Protein AF-A0AAD6QWN6-F1 (afdb_monomer_lite)

pLDDT: mean 80.97, std 8.71, range [40.75, 93.69]

Radius of gyration: 21.08 Å; chains: 1; bounding box: 57×35×57 Å

Secondary structure (DSSP, 8-state):
-HHHHHHHHHHH---HHHHHHHHHS----SSSHHHHHHHHHHHHS-HHHHHHHHHHHHTS---SSHHHHHHHHHHHHHHHHHHHHHHHHHHHHHHHHHHHHHT-TT--HHHHHHHHS--TTTGGGGGHHHHGGGHHHHHHHHHHHHHHHHHHHHHHHHHHHHHHHS-----HHHHHHHHHHHHHHHHHHHHHHHHHHHHHHHHHHHHHHHHHHHHHHHHHHHHHHT-HHHHGGGPPP--

InterPro domains:
  IPR001046 NRAMP family [PF01566] (1-238)
  IPR001046 NRAMP family [PR00447] (37-60)
  IPR001046 NRAMP family [PR00447] (147-166)
  IPR001046 NRAMP family [PR00447] (175-192)
  IPR001046 NRAMP family [PR00447] (207-226)
  IPR001046 NRAMP family [PTHR11706] (1-238)

Structure (mmCIF, N/CA/C/O backbone):
data_AF-A0AAD6QWN6-F1
#
_entry.id   AF-A0AAD6QWN6-F1
#
loop_
_atom_site.group_PDB
_atom_site.id
_atom_site.type_symbol
_atom_site.label_atom_id
_atom_site.label_alt_id
_atom_site.label_comp_id
_atom_site.label_asym_id
_atom_site.label_entity_id
_atom_site.label_seq_id
_atom_site.pdbx_PDB_ins_code
_atom_site.Cartn_x
_atom_site.Cartn_y
_atom_site.Cartn_z
_atom_site.occupancy
_atom_site.B_iso_or_equiv
_atom_site.auth_seq_id
_atom_site.auth_comp_id
_atom_site.auth_asym_id
_atom_site.auth_atom_id
_atom_site.pdbx_PDB_model_num
ATOM 1 N N . MET A 1 1 ? -1.855 10.596 9.453 1.00 77.75 1 MET A N 1
ATOM 2 C CA . MET A 1 1 ? -2.158 9.187 9.792 1.00 77.75 1 MET A CA 1
ATOM 3 C C . MET A 1 1 ? -1.015 8.546 10.571 1.00 77.75 1 MET A C 1
ATOM 5 O O . MET A 1 1 ? -1.226 8.266 11.738 1.00 77.75 1 MET A O 1
ATOM 9 N N . ALA A 1 2 ? 0.189 8.403 9.999 1.00 83.94 2 ALA A N 1
ATOM 10 C CA . ALA A 1 2 ? 1.342 7.803 10.691 1.00 83.94 2 ALA A CA 1
ATOM 11 C C . ALA A 1 2 ? 1.639 8.440 12.065 1.00 83.94 2 ALA A C 1
ATOM 13 O O . ALA A 1 2 ? 1.648 7.744 13.070 1.00 83.94 2 ALA A O 1
ATOM 14 N N . ALA A 1 3 ? 1.774 9.771 12.131 1.00 85.50 3 ALA A N 1
ATOM 15 C CA . ALA A 1 3 ? 2.009 10.482 13.393 1.00 85.50 3 ALA A CA 1
ATOM 16 C C . ALA A 1 3 ? 0.907 10.247 14.448 1.00 85.50 3 ALA A C 1
ATOM 18 O O . ALA A 1 3 ? 1.207 10.149 15.631 1.00 85.50 3 ALA A O 1
ATOM 19 N N . CYS A 1 4 ? -0.355 10.109 14.025 1.00 84.06 4 CYS A N 1
ATOM 20 C CA . CYS A 1 4 ? -1.472 9.822 14.928 1.00 84.06 4 CYS A CA 1
ATOM 21 C C . CYS A 1 4 ? -1.341 8.420 15.534 1.00 84.06 4 CYS A C 1
ATOM 23 O O . CYS A 1 4 ? -1.463 8.277 16.742 1.00 84.06 4 CYS A O 1
ATOM 25 N N . PHE A 1 5 ? -1.028 7.410 14.715 1.00 83.31 5 PHE A N 1
ATOM 26 C CA . PHE A 1 5 ? -0.828 6.041 15.195 1.00 83.31 5 PHE A CA 1
ATOM 27 C C . PHE A 1 5 ? 0.435 5.886 16.049 1.00 83.31 5 PHE A C 1
ATOM 29 O O . PHE A 1 5 ? 0.404 5.151 17.028 1.00 83.31 5 PHE A O 1
ATOM 36 N N . PHE A 1 6 ? 1.522 6.604 15.749 1.00 86.06 6 PHE A N 1
ATOM 37 C CA . PHE A 1 6 ? 2.698 6.630 16.628 1.00 86.06 6 PHE A CA 1
ATOM 38 C C . PHE A 1 6 ? 2.416 7.331 17.964 1.00 86.06 6 PHE A C 1
ATOM 40 O O . PHE A 1 6 ? 2.890 6.880 19.008 1.00 86.06 6 PHE A O 1
ATOM 47 N N . GLY A 1 7 ? 1.618 8.404 17.950 1.00 83.31 7 GLY A N 1
ATOM 48 C CA . GLY A 1 7 ? 1.140 9.049 19.173 1.00 83.31 7 GLY A CA 1
ATOM 49 C C . GLY A 1 7 ? 0.289 8.098 20.015 1.00 83.31 7 GLY A C 1
ATOM 50 O O . GLY A 1 7 ? 0.549 7.938 21.204 1.00 83.31 7 GLY A O 1
ATOM 51 N N . GLU A 1 8 ? -0.664 7.406 19.388 1.00 82.25 8 GLU A N 1
ATOM 52 C CA . GLU A 1 8 ? -1.502 6.390 20.043 1.00 82.25 8 GLU A CA 1
ATOM 53 C C . GLU A 1 8 ? -0.686 5.238 20.615 1.00 82.25 8 GLU A C 1
ATOM 55 O O . GLU A 1 8 ? -0.845 4.882 21.777 1.00 82.25 8 GLU A O 1
ATOM 60 N N . MET A 1 9 ? 0.261 4.703 19.845 1.00 83.12 9 MET A N 1
ATOM 61 C CA . MET A 1 9 ? 1.161 3.651 20.313 1.00 83.12 9 MET A CA 1
ATOM 62 C C . MET A 1 9 ? 1.949 4.092 21.558 1.00 83.12 9 MET A C 1
ATOM 64 O O . MET A 1 9 ? 2.145 3.301 22.479 1.00 83.12 9 MET A O 1
ATOM 68 N N . SER A 1 10 ? 2.354 5.365 21.618 1.00 83.38 10 SER A N 1
ATOM 69 C CA . SER A 1 10 ? 3.061 5.935 22.773 1.00 83.38 10 SER A CA 1
ATOM 70 C C . SER A 1 10 ? 2.158 6.108 24.001 1.00 83.38 10 SER A C 1
ATOM 72 O O . SER A 1 10 ? 2.644 6.035 25.131 1.00 83.38 10 SER A O 1
ATOM 74 N N . TYR A 1 11 ? 0.857 6.331 23.791 1.00 82.25 11 TYR A N 1
ATOM 75 C CA . TYR A 1 11 ? -0.135 6.491 24.854 1.00 82.25 11 TYR A CA 1
ATOM 76 C C . TYR A 1 11 ? -0.607 5.143 25.410 1.00 82.25 11 TYR A C 1
ATOM 78 O O . TYR A 1 11 ? -0.573 4.926 26.620 1.00 82.25 11 TYR A O 1
ATOM 86 N N . VAL A 1 12 ? -0.997 4.225 24.522 1.00 77.56 12 VAL A N 1
ATOM 87 C CA . VAL A 1 12 ? -1.538 2.899 24.864 1.00 77.56 12 VAL A CA 1
ATOM 88 C C . VAL A 1 12 ? -0.455 1.976 25.435 1.00 77.56 12 VAL A C 1
ATOM 90 O O . VAL A 1 12 ? -0.776 1.055 26.180 1.00 77.56 12 VAL A O 1
ATOM 93 N N . LYS A 1 13 ? 0.828 2.251 25.144 1.00 80.38 13 LYS A N 1
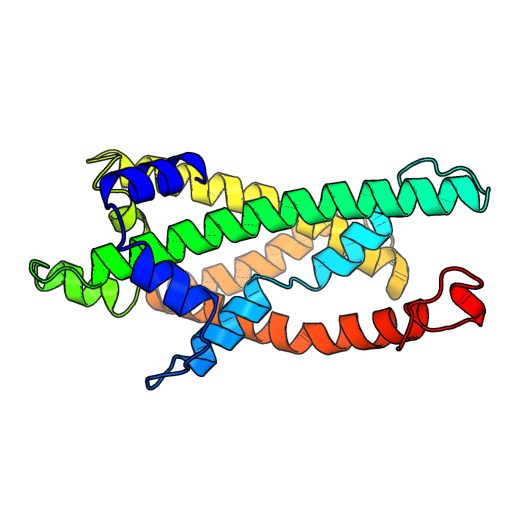ATOM 94 C CA . LYS A 1 13 ? 1.999 1.505 25.641 1.00 80.38 13 LYS A CA 1
ATOM 95 C C . LYS A 1 13 ? 1.812 -0.011 25.517 1.00 80.38 13 LYS A C 1
ATOM 97 O O . LYS A 1 13 ? 1.758 -0.715 26.528 1.00 80.38 13 LYS A O 1
ATOM 102 N N . PRO A 1 14 ? 1.714 -0.526 24.281 1.00 76.75 14 PRO A N 1
ATOM 103 C CA . PRO A 1 14 ? 1.540 -1.948 24.076 1.00 76.75 14 PRO A CA 1
ATOM 104 C C . PRO A 1 14 ? 2.703 -2.740 24.687 1.00 76.75 14 PRO A C 1
ATOM 106 O O . PRO A 1 14 ? 3.847 -2.274 24.630 1.00 76.75 14 PRO A O 1
ATOM 109 N N . PRO A 1 15 ? 2.445 -3.929 25.264 1.00 79.81 15 PRO A N 1
ATOM 110 C CA . PRO A 1 15 ? 3.482 -4.746 25.878 1.00 79.81 15 PRO A CA 1
ATOM 111 C C . PRO A 1 15 ? 4.539 -5.109 24.829 1.00 79.81 15 PRO A C 1
ATOM 113 O O . PRO A 1 15 ? 4.318 -5.937 23.944 1.00 79.81 15 PRO A O 1
ATOM 116 N N . ALA A 1 16 ? 5.705 -4.464 24.922 1.00 79.50 16 ALA A N 1
ATOM 117 C CA . ALA A 1 16 ? 6.764 -4.577 23.920 1.00 79.50 16 ALA A CA 1
ATOM 118 C C . ALA A 1 16 ? 7.256 -6.022 23.758 1.00 79.50 16 ALA A C 1
ATOM 120 O O . ALA A 1 16 ? 7.617 -6.432 22.657 1.00 79.50 16 ALA A O 1
ATOM 121 N N . THR A 1 17 ? 7.219 -6.809 24.835 1.00 80.69 17 THR A N 1
ATOM 122 C CA . THR A 1 17 ? 7.572 -8.232 24.829 1.00 80.69 17 THR A CA 1
ATOM 123 C C . THR A 1 17 ? 6.647 -9.053 23.940 1.00 80.69 17 THR A C 1
ATOM 125 O O . THR A 1 17 ? 7.136 -9.882 23.179 1.00 80.69 17 THR A O 1
ATOM 128 N N . ASP A 1 18 ? 5.338 -8.804 23.980 1.00 80.06 18 ASP A N 1
ATOM 129 C CA . ASP A 1 18 ? 4.361 -9.566 23.196 1.00 80.06 18 ASP A CA 1
ATOM 130 C C . ASP A 1 18 ? 4.356 -9.131 21.732 1.00 80.06 18 ASP A C 1
ATOM 132 O O . ASP A 1 18 ? 4.271 -9.976 20.842 1.00 80.06 18 ASP A O 1
ATOM 136 N N . VAL A 1 19 ? 4.553 -7.834 21.468 1.00 82.31 19 VAL A N 1
ATOM 137 C CA . VAL A 1 19 ? 4.727 -7.309 20.104 1.00 82.31 19 VAL A CA 1
ATOM 138 C C . VAL A 1 19 ? 5.983 -7.896 19.456 1.00 82.31 19 VAL A C 1
ATOM 140 O O . VAL A 1 19 ? 5.919 -8.397 18.335 1.00 82.31 19 VAL A O 1
ATOM 143 N N . LEU A 1 20 ? 7.118 -7.901 20.166 1.00 83.19 20 LEU A N 1
ATOM 144 C CA . LEU A 1 20 ? 8.360 -8.509 19.676 1.00 83.19 20 LEU A CA 1
ATOM 145 C C . LEU A 1 20 ? 8.201 -10.018 19.471 1.00 83.19 20 LEU A C 1
ATOM 147 O O . LEU A 1 20 ? 8.644 -10.557 18.457 1.00 83.19 20 LEU A O 1
ATOM 151 N N . LYS A 1 21 ? 7.529 -10.706 20.397 1.00 82.06 21 LYS A N 1
ATOM 152 C CA . LYS A 1 21 ? 7.271 -12.142 20.285 1.00 82.06 21 LYS A CA 1
ATOM 153 C C . LYS A 1 21 ? 6.382 -12.466 19.083 1.00 82.06 21 LYS A C 1
ATOM 155 O O . LYS A 1 21 ? 6.689 -13.409 18.364 1.00 82.06 21 LYS A O 1
ATOM 160 N N . GLY A 1 22 ? 5.339 -11.675 18.827 1.00 79.94 22 GLY A N 1
ATOM 161 C CA . GLY A 1 22 ? 4.478 -11.815 17.648 1.00 79.94 22 GLY A CA 1
ATOM 162 C C . GLY A 1 22 ? 5.183 -11.482 16.330 1.00 79.94 22 GLY A C 1
ATOM 163 O O . GLY A 1 22 ? 4.870 -12.074 15.303 1.00 79.94 22 GLY A O 1
ATOM 164 N N . MET A 1 23 ? 6.174 -10.587 16.360 1.00 81.62 23 MET A N 1
ATOM 165 C CA . MET A 1 23 ? 6.968 -10.219 15.184 1.00 81.62 23 MET A CA 1
ATOM 166 C C . MET A 1 23 ? 7.943 -11.326 14.754 1.00 81.62 23 MET A C 1
ATOM 168 O O . MET A 1 23 ? 8.151 -11.521 13.560 1.00 81.62 23 MET A O 1
ATOM 172 N N . PHE A 1 24 ? 8.533 -12.055 15.709 1.00 82.81 24 PHE A N 1
ATOM 173 C CA . PHE A 1 24 ? 9.541 -13.088 15.426 1.00 82.81 24 PHE A CA 1
ATOM 174 C C . PHE A 1 24 ? 9.010 -14.527 15.457 1.00 82.81 24 PHE A C 1
ATOM 176 O O . PHE A 1 24 ? 9.650 -15.415 14.896 1.00 82.81 24 PHE A O 1
ATOM 183 N N . ILE A 1 25 ? 7.866 -14.785 16.099 1.00 82.56 25 ILE A N 1
ATOM 184 C CA . ILE A 1 25 ? 7.298 -16.132 16.229 1.00 82.56 25 ILE A CA 1
ATOM 185 C C . ILE A 1 25 ? 5.964 -16.197 15.473 1.00 82.56 25 ILE A C 1
ATOM 187 O O . ILE A 1 25 ? 4.925 -15.850 16.042 1.00 82.56 25 ILE A O 1
ATOM 191 N N . PRO A 1 26 ? 5.951 -16.672 14.213 1.00 75.06 26 PRO A N 1
ATOM 192 C CA . PRO A 1 26 ? 4.716 -16.817 13.458 1.00 75.06 26 PRO A CA 1
ATOM 193 C C . PRO A 1 26 ? 3.861 -17.932 14.072 1.00 75.06 26 PRO A C 1
ATOM 195 O O . PRO A 1 26 ? 4.239 -19.104 14.067 1.00 75.06 26 PRO A O 1
ATOM 198 N N . LYS A 1 27 ? 2.692 -17.574 14.609 1.00 75.88 27 LYS A N 1
ATOM 199 C CA . LYS A 1 27 ? 1.667 -18.521 15.064 1.00 75.88 27 LYS A CA 1
ATOM 200 C C . LYS A 1 27 ? 0.325 -18.143 14.458 1.00 75.88 27 LYS A C 1
ATOM 202 O O . LYS A 1 27 ? -0.180 -17.053 14.696 1.00 75.88 27 LYS A O 1
ATOM 207 N N . LEU A 1 28 ? -0.250 -19.063 13.693 1.00 73.06 28 LEU A N 1
ATOM 208 C CA . LEU A 1 28 ? -1.608 -18.952 13.173 1.00 73.06 28 LEU A CA 1
ATOM 209 C C . LEU A 1 28 ? -2.533 -19.675 14.153 1.00 73.06 28 LEU A C 1
ATOM 211 O O . LEU A 1 28 ? -2.670 -20.894 14.095 1.00 73.06 28 LEU A O 1
ATOM 215 N N . SER A 1 29 ? -3.117 -18.927 15.085 1.00 67.12 29 SER A N 1
ATOM 216 C CA . SER A 1 29 ? -4.057 -19.460 16.073 1.00 67.12 29 SER A CA 1
ATOM 217 C C . SER A 1 29 ? -5.432 -18.826 15.863 1.00 67.12 29 SER A C 1
ATOM 219 O O . SER A 1 29 ? -5.550 -17.608 15.943 1.00 67.12 29 SER A O 1
ATOM 221 N N . GLY A 1 30 ? -6.465 -19.641 15.624 1.00 67.50 30 GLY A N 1
ATOM 222 C CA . GLY A 1 30 ? -7.865 -19.199 15.521 1.00 67.50 30 GLY A CA 1
ATOM 223 C C . GLY A 1 30 ? -8.527 -19.471 14.164 1.00 67.50 30 GLY A C 1
ATOM 224 O O . GLY A 1 30 ? -7.856 -19.653 13.148 1.00 67.50 30 GLY A O 1
ATOM 225 N N . GLN A 1 31 ? -9.863 -19.504 14.148 1.00 60.75 31 GLN A N 1
ATOM 226 C CA . GLN A 1 31 ? -10.652 -19.569 12.913 1.00 60.75 31 GLN A CA 1
ATOM 227 C C . GLN A 1 31 ? -10.666 -18.174 12.266 1.00 60.75 31 GLN A C 1
ATOM 229 O O . GLN A 1 31 ? -11.134 -17.227 12.884 1.00 60.75 31 GLN A O 1
ATOM 234 N N . GLY A 1 32 ? -10.114 -18.036 11.055 1.00 69.81 32 GLY A N 1
ATOM 235 C CA . GLY A 1 32 ? -10.057 -16.765 10.308 1.00 69.81 32 GLY A CA 1
ATOM 236 C C . GLY A 1 32 ? -8.658 -16.151 10.160 1.00 69.81 32 GLY A C 1
ATOM 237 O O . GLY A 1 32 ? -8.397 -15.489 9.159 1.00 69.81 32 GLY A O 1
ATOM 238 N N . ALA A 1 33 ? -7.711 -16.485 11.046 1.00 74.94 33 ALA A N 1
ATOM 239 C CA . ALA A 1 33 ? -6.356 -15.913 11.044 1.00 74.94 33 ALA A CA 1
ATOM 240 C C . ALA A 1 33 ? -5.596 -16.119 9.719 1.00 74.94 33 ALA A C 1
ATOM 242 O O . ALA A 1 33 ? -4.841 -15.255 9.280 1.00 74.94 33 ALA A O 1
ATOM 243 N N . THR A 1 34 ? -5.806 -17.256 9.049 1.00 77.19 34 THR A N 1
ATOM 244 C CA . THR A 1 34 ? -5.210 -17.527 7.733 1.00 77.19 34 THR A CA 1
ATOM 245 C C . THR A 1 34 ? -5.789 -16.621 6.646 1.00 77.19 34 THR A C 1
ATOM 247 O O . THR A 1 34 ? -5.044 -16.147 5.793 1.00 77.19 34 THR A O 1
ATOM 250 N N . GLY A 1 35 ? -7.100 -16.361 6.682 1.00 74.31 35 GLY A N 1
ATOM 251 C CA . GLY A 1 35 ? -7.766 -15.464 5.738 1.00 74.31 35 GLY A CA 1
ATOM 252 C C . GLY A 1 35 ? -7.269 -14.030 5.890 1.00 74.31 35 GLY A C 1
ATOM 253 O O . GLY A 1 35 ? -6.884 -13.412 4.899 1.00 74.31 35 GLY A O 1
ATOM 254 N N . ASP A 1 36 ? -7.167 -13.552 7.130 1.00 75.62 36 ASP A N 1
ATOM 255 C CA . ASP A 1 36 ? -6.651 -12.216 7.435 1.00 75.62 36 ASP A CA 1
ATOM 256 C C . ASP A 1 36 ? -5.169 -12.077 7.076 1.00 75.62 36 ASP A C 1
ATOM 258 O O . ASP A 1 36 ? -4.764 -11.058 6.521 1.00 75.62 36 ASP A O 1
ATOM 262 N N . ALA A 1 37 ? -4.356 -13.114 7.306 1.00 78.69 37 ALA A N 1
ATOM 263 C CA . ALA A 1 37 ? -2.951 -13.119 6.904 1.00 78.69 37 ALA A CA 1
ATOM 264 C C . ALA A 1 37 ? -2.784 -13.043 5.377 1.00 78.69 37 ALA A C 1
ATOM 266 O O . ALA A 1 37 ? -1.948 -12.285 4.886 1.00 78.69 37 ALA A O 1
ATOM 267 N N . ILE A 1 38 ? -3.594 -13.790 4.615 1.00 77.31 38 ILE A N 1
ATOM 268 C CA . ILE A 1 38 ? -3.588 -13.737 3.144 1.00 77.31 38 ILE A CA 1
ATOM 269 C C . ILE A 1 38 ? -4.083 -12.372 2.649 1.00 77.31 38 ILE A C 1
ATOM 271 O O . ILE A 1 38 ? -3.495 -11.809 1.723 1.00 77.31 38 ILE A O 1
ATOM 275 N N . ALA A 1 39 ? -5.137 -11.825 3.261 1.00 74.44 39 ALA A N 1
ATOM 276 C CA . ALA A 1 39 ? -5.666 -10.508 2.920 1.00 74.44 39 ALA A CA 1
ATOM 277 C C . ALA A 1 39 ? -4.645 -9.398 3.213 1.00 74.44 39 ALA A C 1
ATOM 279 O O . ALA A 1 39 ? -4.450 -8.511 2.383 1.00 74.44 39 ALA A O 1
ATOM 280 N N . LEU A 1 40 ? -3.945 -9.479 4.349 1.00 78.81 40 LEU A N 1
ATOM 281 C CA . LEU A 1 40 ? -2.868 -8.563 4.710 1.00 78.81 40 LEU A CA 1
ATOM 282 C C . LEU A 1 40 ? -1.697 -8.676 3.727 1.00 78.81 40 LEU A C 1
ATOM 284 O O . LEU A 1 40 ? -1.180 -7.659 3.276 1.00 78.81 40 LEU A O 1
ATOM 288 N N . LEU A 1 41 ? -1.306 -9.893 3.342 1.00 80.25 41 LEU A N 1
ATOM 289 C CA . LEU A 1 41 ? -0.225 -10.110 2.379 1.00 80.25 41 LEU A CA 1
ATOM 290 C C . LEU A 1 41 ? -0.553 -9.509 1.002 1.00 80.25 41 LEU A C 1
ATOM 292 O O . LEU A 1 41 ? 0.291 -8.824 0.425 1.00 80.25 41 LEU A O 1
ATOM 296 N N . GLY A 1 42 ? -1.783 -9.692 0.513 1.00 73.56 42 GLY A N 1
ATOM 297 C CA . GLY A 1 42 ? -2.262 -9.065 -0.726 1.00 73.56 42 GLY A CA 1
ATOM 298 C C . GLY A 1 42 ? -2.355 -7.544 -0.645 1.00 73.56 42 GLY A C 1
ATOM 299 O O . GLY A 1 42 ? -1.997 -6.845 -1.591 1.00 73.56 42 GLY A O 1
ATOM 300 N N . ALA A 1 43 ? -2.787 -7.016 0.501 1.00 77.81 43 ALA A N 1
ATOM 301 C CA . ALA A 1 43 ? -2.849 -5.577 0.731 1.00 77.81 43 ALA A CA 1
ATOM 302 C C . ALA A 1 43 ? -1.452 -4.930 0.780 1.00 77.81 43 ALA A C 1
ATOM 304 O O . ALA A 1 43 ? -1.285 -3.796 0.332 1.00 77.81 43 ALA A O 1
ATOM 305 N N . LEU A 1 44 ? -0.445 -5.639 1.303 1.00 83.00 44 LEU A N 1
ATOM 306 C CA . LEU A 1 44 ? 0.932 -5.147 1.390 1.00 83.00 44 LEU A CA 1
ATOM 307 C C . LEU A 1 44 ? 1.676 -5.246 0.055 1.00 83.00 44 LEU A C 1
ATOM 309 O O . LEU A 1 44 ? 2.428 -4.337 -0.300 1.00 83.00 44 LEU A O 1
ATOM 313 N N . ILE A 1 45 ? 1.478 -6.336 -0.689 1.00 82.38 45 ILE A N 1
ATOM 314 C CA . ILE A 1 45 ? 2.177 -6.576 -1.951 1.00 82.38 45 ILE A CA 1
ATOM 315 C C . ILE A 1 45 ? 1.229 -6.284 -3.112 1.00 82.38 45 ILE A C 1
ATOM 317 O O . ILE A 1 45 ? 0.558 -7.156 -3.654 1.00 82.38 45 ILE A O 1
ATOM 321 N N . MET A 1 46 ? 1.197 -5.019 -3.519 1.00 86.00 46 MET A N 1
ATOM 322 C CA . MET A 1 46 ? 0.359 -4.567 -4.626 1.00 86.00 46 MET A CA 1
ATOM 323 C C . MET A 1 46 ? 1.053 -4.821 -5.982 1.00 86.00 46 MET A C 1
ATOM 325 O O . MET A 1 46 ? 2.082 -4.195 -6.258 1.00 86.00 46 MET A O 1
ATOM 329 N N . PRO A 1 47 ? 0.505 -5.664 -6.881 1.00 84.56 47 PRO A N 1
ATOM 330 C CA . PRO A 1 47 ? 1.150 -6.010 -8.155 1.00 84.56 47 PRO A CA 1
ATOM 331 C C . PRO A 1 47 ? 1.360 -4.796 -9.069 1.00 84.56 47 PRO A C 1
ATOM 333 O O . PRO A 1 47 ? 2.403 -4.659 -9.706 1.00 84.56 47 PRO A O 1
ATOM 336 N N . HIS A 1 48 ? 0.427 -3.843 -9.076 1.00 85.44 48 HIS A N 1
ATOM 337 C CA . HIS A 1 48 ? 0.569 -2.610 -9.851 1.00 85.44 48 HIS A CA 1
ATOM 338 C C . HIS A 1 48 ? 1.752 -1.738 -9.394 1.00 85.44 48 HIS A C 1
ATOM 340 O O . HIS A 1 48 ? 2.325 -1.024 -10.220 1.00 85.44 48 HIS A O 1
ATOM 346 N N . ASN A 1 49 ? 2.174 -1.827 -8.124 1.00 87.19 49 ASN A N 1
ATOM 347 C CA . ASN A 1 49 ? 3.373 -1.135 -7.646 1.00 87.19 49 ASN A CA 1
ATOM 348 C C . ASN A 1 49 ? 4.654 -1.749 -8.225 1.00 87.19 49 ASN A C 1
ATOM 350 O O . ASN A 1 49 ? 5.603 -1.005 -8.459 1.00 87.19 49 ASN A O 1
ATOM 354 N N . LEU A 1 50 ? 4.680 -3.055 -8.530 1.00 87.12 50 LEU A N 1
ATOM 355 C CA . LEU A 1 50 ? 5.822 -3.702 -9.197 1.00 87.12 50 LEU A CA 1
ATOM 356 C C . LEU A 1 50 ? 6.035 -3.123 -10.602 1.00 87.12 50 LEU A C 1
ATOM 358 O O . LEU A 1 50 ? 7.155 -2.753 -10.968 1.00 87.12 50 LEU A O 1
ATOM 362 N N . PHE A 1 51 ? 4.954 -2.977 -11.371 1.00 85.88 51 PHE A N 1
ATOM 363 C CA . PHE A 1 51 ? 5.007 -2.363 -12.700 1.00 85.88 51 PHE A CA 1
ATOM 364 C C . PHE A 1 51 ? 5.343 -0.871 -12.629 1.00 85.88 51 PHE A C 1
ATOM 366 O O . PHE A 1 51 ? 6.169 -0.383 -13.402 1.00 85.88 51 PHE A O 1
ATOM 373 N N . LEU A 1 52 ? 4.744 -0.149 -11.678 1.00 86.88 52 LEU A N 1
ATOM 374 C CA . LEU A 1 52 ? 4.990 1.277 -11.506 1.00 86.88 52 LEU A CA 1
ATOM 375 C C . LEU A 1 52 ? 6.439 1.571 -11.107 1.00 86.88 52 LEU A C 1
ATOM 377 O O . LEU A 1 52 ? 7.061 2.433 -11.722 1.00 86.88 52 LEU A O 1
ATOM 381 N N . HIS A 1 53 ? 6.996 0.856 -10.124 1.00 86.69 53 HIS A N 1
ATOM 382 C CA . HIS A 1 53 ? 8.393 1.036 -9.720 1.00 86.69 53 HIS A CA 1
ATOM 383 C C . HIS A 1 53 ? 9.351 0.711 -10.865 1.00 86.69 53 HIS A C 1
ATOM 385 O O . HIS A 1 53 ? 10.265 1.493 -11.124 1.00 86.69 53 HIS A O 1
ATOM 391 N N . SER A 1 54 ? 9.106 -0.377 -11.602 1.00 86.31 54 SER A N 1
ATOM 392 C CA . SER A 1 54 ? 9.923 -0.744 -12.768 1.00 86.31 54 SER A CA 1
ATOM 393 C C . SER A 1 54 ? 9.955 0.374 -13.818 1.00 86.31 54 SER A C 1
ATOM 395 O O . SER A 1 54 ? 11.004 0.683 -14.379 1.00 86.31 54 SER A O 1
ATOM 397 N N . ALA A 1 55 ? 8.820 1.036 -14.048 1.00 84.25 55 ALA A N 1
ATOM 398 C CA . ALA A 1 55 ? 8.731 2.148 -14.985 1.00 84.25 55 ALA A CA 1
ATOM 399 C C . ALA A 1 55 ? 9.300 3.471 -14.435 1.00 84.25 55 ALA A C 1
ATOM 401 O O . ALA A 1 55 ? 9.887 4.253 -15.183 1.00 84.25 55 ALA A O 1
ATOM 402 N N . LEU A 1 56 ? 9.165 3.731 -13.132 1.00 84.75 56 LEU A N 1
ATOM 403 C CA . LEU A 1 56 ? 9.722 4.925 -12.488 1.00 84.75 56 LEU A CA 1
ATOM 404 C C . LEU A 1 56 ? 11.251 4.912 -12.472 1.00 84.75 56 LEU A C 1
ATOM 406 O O . LEU A 1 56 ? 11.854 5.971 -12.648 1.00 84.75 56 LEU A O 1
ATOM 410 N N . VAL A 1 57 ? 11.885 3.744 -12.338 1.00 84.38 57 VAL A N 1
ATOM 411 C CA . VAL A 1 57 ? 13.349 3.624 -12.455 1.00 84.38 57 VAL A CA 1
ATOM 412 C C . VAL A 1 57 ? 13.834 4.118 -13.824 1.00 84.38 57 VAL A C 1
ATOM 414 O O . VAL A 1 57 ? 14.824 4.842 -13.893 1.00 84.38 57 VAL A O 1
ATOM 417 N N . LEU A 1 58 ? 13.088 3.835 -14.898 1.00 81.44 58 LEU A N 1
ATOM 418 C CA . LEU A 1 58 ? 13.410 4.283 -16.262 1.00 81.44 58 LEU A CA 1
ATOM 419 C C . LEU A 1 58 ? 13.230 5.795 -16.476 1.00 81.44 58 LEU A C 1
ATOM 421 O O . LEU A 1 58 ? 13.746 6.341 -17.448 1.00 81.44 58 LEU A O 1
ATOM 425 N N . SER A 1 59 ? 12.513 6.491 -15.587 1.00 82.62 59 SER A N 1
ATOM 426 C CA . SER A 1 59 ? 12.342 7.947 -15.685 1.00 82.62 59 SER A CA 1
ATOM 427 C C . SER A 1 59 ? 13.580 8.736 -15.239 1.00 82.62 59 SER A C 1
ATOM 429 O O . SER A 1 59 ? 13.716 9.913 -15.580 1.00 82.62 59 SER A O 1
ATOM 431 N N . ARG A 1 60 ? 14.497 8.108 -14.488 1.00 82.19 60 ARG A N 1
ATOM 432 C CA . ARG A 1 60 ? 15.729 8.748 -14.012 1.00 82.19 60 ARG A CA 1
ATOM 433 C C . ARG A 1 60 ? 16.855 8.537 -15.023 1.00 82.19 60 ARG A C 1
ATOM 435 O O . ARG A 1 60 ? 17.029 7.449 -15.562 1.00 82.19 60 ARG A O 1
ATOM 442 N N . LYS A 1 61 ? 17.659 9.579 -15.262 1.00 78.81 61 LYS A N 1
ATOM 443 C CA . LYS A 1 61 ? 18.861 9.465 -16.102 1.00 78.81 61 LYS A CA 1
ATOM 444 C C . LYS A 1 61 ? 19.880 8.573 -15.396 1.00 78.81 61 LYS A C 1
ATOM 446 O O . LYS A 1 61 ? 20.456 8.985 -14.394 1.00 78.81 61 LYS A O 1
ATOM 451 N N . MET A 1 62 ? 20.103 7.377 -15.931 1.00 79.06 62 MET A N 1
ATOM 452 C CA . MET A 1 62 ? 21.119 6.454 -15.433 1.00 79.06 62 MET A CA 1
ATOM 453 C C . MET A 1 62 ? 22.331 6.441 -16.371 1.00 79.06 62 MET A C 1
ATOM 455 O O . MET A 1 62 ? 22.153 6.348 -17.586 1.00 79.06 62 MET A O 1
ATOM 459 N N . PRO A 1 63 ? 23.563 6.542 -15.849 1.00 78.88 63 PRO A N 1
ATOM 460 C CA . PRO A 1 63 ? 24.759 6.352 -16.660 1.00 78.88 63 PRO A CA 1
ATOM 461 C C . PRO A 1 63 ? 24.869 4.891 -17.122 1.00 78.88 63 PRO A C 1
ATOM 463 O O . PRO A 1 63 ? 24.797 3.975 -16.309 1.00 78.88 63 PRO A O 1
ATOM 466 N N . ASN A 1 64 ? 25.125 4.671 -18.417 1.00 77.56 64 ASN A N 1
ATOM 467 C CA . ASN A 1 64 ? 25.222 3.338 -19.045 1.00 77.56 64 ASN A CA 1
ATOM 468 C C . ASN A 1 64 ? 26.494 2.541 -18.665 1.00 77.56 64 ASN A C 1
ATOM 470 O O . ASN A 1 64 ? 26.863 1.587 -19.344 1.00 77.56 64 ASN A O 1
ATOM 474 N N . SER A 1 65 ? 27.202 2.941 -17.606 1.00 83.75 65 SER A N 1
ATOM 475 C CA . SER A 1 65 ? 28.396 2.252 -17.108 1.00 83.75 65 SER A CA 1
ATOM 476 C C . SER A 1 65 ? 28.009 1.181 -16.090 1.00 83.75 65 SER A C 1
ATOM 478 O O . SER A 1 65 ? 27.120 1.406 -15.276 1.00 83.75 65 SER A O 1
ATOM 480 N N . VAL A 1 66 ? 28.727 0.053 -16.063 1.00 82.50 66 VAL A N 1
ATOM 481 C CA . VAL A 1 66 ? 28.507 -1.046 -15.098 1.00 82.50 66 VAL A CA 1
ATOM 482 C C . VAL A 1 66 ? 28.546 -0.545 -13.647 1.00 82.50 66 VAL A C 1
ATOM 484 O O . VAL A 1 66 ? 27.695 -0.909 -12.838 1.00 82.50 66 VAL A O 1
ATOM 487 N N . ARG A 1 67 ? 29.494 0.348 -13.322 1.00 83.12 67 ARG A N 1
ATOM 488 C CA . ARG A 1 67 ? 29.568 0.995 -11.997 1.00 83.12 67 ARG A CA 1
ATOM 489 C C . ARG A 1 67 ? 28.350 1.879 -11.732 1.00 83.12 67 ARG A C 1
ATOM 491 O O . ARG A 1 67 ? 27.764 1.803 -10.662 1.00 83.12 67 ARG A O 1
ATOM 498 N N . GLY A 1 68 ? 27.944 2.650 -12.737 1.00 84.50 68 GLY A N 1
ATOM 499 C CA . GLY A 1 68 ? 26.798 3.550 -12.664 1.00 84.50 68 GLY A CA 1
ATOM 500 C C . GLY A 1 68 ? 25.465 2.834 -12.435 1.00 84.50 68 GLY A C 1
ATOM 501 O O . GLY A 1 68 ? 24.657 3.285 -11.628 1.00 84.50 68 GLY A O 1
ATOM 502 N N . ILE A 1 69 ? 25.262 1.691 -13.093 1.00 85.00 69 ILE A N 1
ATOM 503 C CA . ILE A 1 69 ? 24.088 0.832 -12.895 1.00 85.00 69 ILE A CA 1
ATOM 504 C C . ILE A 1 69 ? 24.088 0.240 -11.481 1.00 85.00 69 ILE A C 1
ATOM 506 O O . ILE A 1 69 ? 23.048 0.230 -10.825 1.00 85.00 69 ILE A O 1
ATOM 510 N N . ASN A 1 70 ? 25.245 -0.214 -10.986 1.00 85.00 70 ASN A N 1
ATOM 511 C CA . ASN A 1 70 ? 25.358 -0.775 -9.640 1.00 85.00 70 ASN A CA 1
ATOM 512 C C . ASN A 1 70 ? 25.074 0.270 -8.548 1.00 85.00 70 ASN A C 1
ATOM 514 O O . ASN A 1 70 ? 24.319 0.003 -7.612 1.00 85.00 70 ASN A O 1
ATOM 518 N N . ASP A 1 71 ? 25.622 1.478 -8.697 1.00 86.44 71 ASP A N 1
ATOM 519 C CA . ASP A 1 71 ? 25.367 2.584 -7.774 1.00 86.44 71 ASP A CA 1
ATOM 520 C C . ASP A 1 71 ? 23.888 2.981 -7.798 1.00 86.44 71 ASP A C 1
ATOM 522 O O . ASP A 1 71 ? 23.260 3.100 -6.745 1.00 86.44 71 ASP A O 1
ATOM 526 N N . ALA A 1 72 ? 23.287 3.097 -8.987 1.00 87.44 72 ALA A N 1
ATOM 527 C CA . ALA A 1 72 ? 21.864 3.384 -9.111 1.00 87.44 72 ALA A CA 1
ATOM 528 C C . ALA A 1 72 ? 20.996 2.298 -8.457 1.00 87.44 72 ALA A C 1
ATOM 530 O O . ALA A 1 72 ? 20.086 2.624 -7.696 1.00 87.44 72 ALA A O 1
ATOM 531 N N . CYS A 1 73 ? 21.309 1.016 -8.676 1.00 86.31 73 CYS A N 1
ATOM 532 C CA . CYS A 1 73 ? 20.620 -0.099 -8.028 1.00 86.31 73 CYS A CA 1
ATOM 533 C C . CYS A 1 73 ? 20.705 -0.003 -6.498 1.00 86.31 73 CYS A C 1
ATOM 535 O O . CYS A 1 73 ? 19.699 -0.185 -5.814 1.00 86.31 73 CYS A O 1
ATOM 537 N N . ARG A 1 74 ? 21.878 0.343 -5.952 1.00 88.38 74 ARG A N 1
ATOM 538 C CA . ARG A 1 74 ? 22.066 0.540 -4.509 1.00 88.38 74 ARG A CA 1
ATOM 539 C C . ARG A 1 74 ? 21.219 1.696 -3.976 1.00 88.38 74 ARG A C 1
ATOM 541 O O . ARG A 1 74 ? 20.577 1.537 -2.940 1.00 88.38 74 ARG A O 1
ATOM 548 N N . TYR A 1 75 ? 21.176 2.832 -4.672 1.00 89.94 75 TYR A N 1
ATOM 549 C CA . TYR A 1 75 ? 20.339 3.966 -4.267 1.00 89.94 75 TYR A CA 1
ATOM 550 C C . TYR A 1 75 ? 18.846 3.634 -4.324 1.00 89.94 75 TYR A C 1
ATOM 552 O O . TYR A 1 75 ? 18.131 3.932 -3.371 1.00 89.94 75 TYR A O 1
ATOM 560 N N . PHE A 1 76 ? 18.380 2.960 -5.380 1.00 89.38 76 PHE A N 1
ATOM 561 C CA . PHE A 1 76 ? 16.982 2.529 -5.479 1.00 89.38 76 PHE A CA 1
ATOM 562 C C . PHE A 1 76 ? 16.602 1.500 -4.414 1.00 89.38 76 PHE A C 1
ATOM 564 O O . PHE A 1 76 ? 15.477 1.539 -3.909 1.00 89.38 76 PHE A O 1
ATOM 571 N N . LEU A 1 77 ? 17.528 0.609 -4.046 1.00 89.31 77 LEU A N 1
ATOM 572 C CA . LEU A 1 77 ? 17.331 -0.350 -2.962 1.00 89.31 77 LEU A CA 1
ATOM 573 C C . LEU A 1 77 ? 17.210 0.369 -1.617 1.00 89.31 77 LEU A C 1
ATOM 575 O O . LEU A 1 77 ? 16.291 0.070 -0.862 1.00 89.31 77 LEU A O 1
ATOM 579 N N . ILE A 1 78 ? 18.077 1.345 -1.331 1.00 92.25 78 ILE A N 1
ATOM 580 C CA . ILE A 1 78 ? 18.005 2.139 -0.095 1.00 92.25 78 ILE A CA 1
ATOM 581 C C . ILE A 1 78 ? 16.708 2.956 -0.046 1.00 92.25 78 ILE A C 1
ATOM 583 O O . ILE A 1 78 ? 16.020 2.939 0.971 1.00 92.25 78 ILE A O 1
ATOM 587 N N . GLU A 1 79 ? 16.344 3.635 -1.136 1.00 91.19 79 GLU A N 1
ATOM 588 C CA . GLU A 1 79 ? 15.120 4.443 -1.226 1.00 91.19 79 GLU A CA 1
ATOM 589 C C . GLU A 1 79 ? 13.864 3.586 -1.008 1.00 91.19 79 GLU A C 1
ATOM 591 O O . GLU A 1 79 ? 13.029 3.900 -0.157 1.00 91.19 79 GLU A O 1
ATOM 596 N N . SER A 1 80 ? 13.758 2.464 -1.724 1.00 90.00 80 SER A N 1
ATOM 597 C CA . SER A 1 80 ? 12.611 1.555 -1.612 1.00 90.00 80 SER A CA 1
ATOM 598 C C . SER A 1 80 ? 12.593 0.836 -0.263 1.00 90.00 80 SER A C 1
ATOM 600 O O . SER A 1 80 ? 11.536 0.699 0.349 1.00 90.00 80 SER A O 1
ATOM 602 N N . GLY A 1 81 ? 13.759 0.417 0.234 1.00 91.88 81 GLY A N 1
ATOM 603 C CA . GLY A 1 81 ? 13.912 -0.232 1.533 1.00 91.88 81 GLY A CA 1
ATOM 604 C C . GLY A 1 81 ? 13.508 0.686 2.683 1.00 91.88 81 GLY A C 1
ATOM 605 O O . GLY A 1 81 ? 12.773 0.262 3.569 1.00 91.88 81 GLY A O 1
ATOM 606 N N . PHE A 1 82 ? 13.902 1.960 2.640 1.00 93.69 82 PHE A N 1
ATOM 607 C CA . PHE A 1 82 ? 13.501 2.948 3.639 1.00 93.69 82 PHE A CA 1
ATOM 608 C C . PHE A 1 82 ? 11.990 3.225 3.603 1.00 93.69 82 PHE A C 1
ATOM 610 O O . PHE A 1 82 ? 11.344 3.261 4.651 1.00 93.69 82 PHE A O 1
ATOM 617 N N . ALA A 1 83 ? 11.400 3.354 2.409 1.00 90.69 83 ALA A N 1
ATOM 618 C CA . ALA A 1 83 ? 9.956 3.535 2.261 1.00 90.69 83 ALA A CA 1
ATOM 619 C C . ALA A 1 83 ? 9.160 2.329 2.797 1.00 90.69 83 ALA A C 1
ATOM 621 O O . ALA A 1 83 ? 8.202 2.504 3.556 1.00 90.69 83 ALA A O 1
ATOM 622 N N . LEU A 1 84 ? 9.584 1.106 2.459 1.00 90.69 84 LEU A N 1
ATOM 623 C CA . LEU A 1 84 ? 8.980 -0.133 2.959 1.00 90.69 84 LEU A CA 1
ATOM 624 C C . LEU A 1 84 ? 9.165 -0.293 4.471 1.00 90.69 84 LEU A C 1
ATOM 626 O O . LEU A 1 84 ? 8.247 -0.749 5.147 1.00 90.69 84 LEU A O 1
ATOM 630 N N . PHE A 1 85 ? 10.305 0.130 5.021 1.00 92.00 85 PHE A N 1
ATOM 631 C CA . PHE A 1 85 ? 10.550 0.118 6.461 1.00 92.00 85 PHE A CA 1
ATOM 632 C C . PHE A 1 85 ? 9.595 1.056 7.212 1.00 92.00 85 PHE A C 1
ATOM 634 O O . PHE A 1 85 ? 9.009 0.662 8.219 1.00 92.00 85 PHE A O 1
ATOM 641 N N . ILE A 1 86 ? 9.354 2.267 6.699 1.00 91.56 86 ILE A N 1
ATOM 642 C CA . ILE A 1 86 ? 8.348 3.174 7.274 1.00 91.56 86 ILE A CA 1
ATOM 643 C C . ILE A 1 86 ? 6.947 2.558 7.183 1.00 91.56 86 ILE A C 1
ATOM 645 O O . ILE A 1 86 ? 6.202 2.591 8.164 1.00 91.56 86 ILE A O 1
ATOM 649 N N . ALA A 1 87 ? 6.582 1.979 6.036 1.00 89.75 87 ALA A N 1
ATOM 650 C CA . ALA A 1 87 ? 5.291 1.311 5.872 1.00 89.75 87 ALA A CA 1
ATOM 651 C C . ALA A 1 87 ? 5.123 0.151 6.869 1.00 89.75 87 ALA A C 1
ATOM 653 O O . ALA A 1 87 ? 4.072 0.019 7.493 1.00 89.75 87 ALA A O 1
ATOM 654 N N . PHE A 1 88 ? 6.175 -0.643 7.077 1.00 89.69 88 PHE A N 1
ATOM 655 C CA . PHE A 1 88 ? 6.218 -1.695 8.088 1.00 89.69 88 PHE A CA 1
ATOM 656 C C . PHE A 1 88 ? 5.966 -1.148 9.499 1.00 89.69 88 PHE A C 1
ATOM 658 O O . PHE A 1 88 ? 5.095 -1.666 10.194 1.00 89.69 88 PHE A O 1
ATOM 665 N N . LEU A 1 89 ? 6.645 -0.067 9.904 1.00 90.56 89 LEU A N 1
ATOM 666 C CA . LEU A 1 89 ? 6.438 0.545 11.223 1.00 90.56 89 LEU A CA 1
ATOM 667 C C . LEU A 1 89 ? 5.007 1.064 11.417 1.00 90.56 89 LEU A C 1
ATOM 669 O O . LEU A 1 89 ? 4.447 0.918 12.501 1.00 90.56 89 LEU A O 1
ATOM 673 N N . ILE A 1 90 ? 4.401 1.645 10.378 1.00 89.62 90 ILE A N 1
ATOM 674 C CA . ILE A 1 90 ? 3.008 2.111 10.435 1.00 89.62 90 ILE A CA 1
ATOM 675 C C . ILE A 1 90 ? 2.061 0.923 10.621 1.00 89.62 90 ILE A C 1
ATOM 677 O O . ILE A 1 90 ? 1.202 0.971 11.497 1.00 89.62 90 ILE A O 1
ATOM 681 N N . ASN A 1 91 ? 2.225 -0.146 9.839 1.00 89.12 91 ASN A N 1
ATOM 682 C CA . ASN A 1 91 ? 1.388 -1.341 9.963 1.00 89.12 91 ASN A CA 1
ATOM 683 C C . ASN A 1 91 ? 1.554 -2.007 11.334 1.00 89.12 91 ASN A C 1
ATOM 685 O O . ASN A 1 91 ? 0.561 -2.383 11.955 1.00 89.12 91 ASN A O 1
ATOM 689 N N . LEU A 1 92 ? 2.787 -2.079 11.843 1.00 88.12 92 LEU A N 1
ATOM 690 C CA . LEU A 1 92 ? 3.073 -2.574 13.187 1.00 88.12 92 LEU A CA 1
ATOM 691 C C . LEU A 1 92 ? 2.359 -1.734 14.255 1.00 88.12 92 LEU A C 1
ATOM 693 O O . LEU A 1 92 ? 1.745 -2.298 15.159 1.00 88.12 92 LEU A O 1
ATOM 697 N N . ALA A 1 93 ? 2.391 -0.403 14.137 1.00 87.81 93 ALA A N 1
ATOM 698 C CA . ALA A 1 93 ? 1.693 0.492 15.056 1.00 87.81 93 ALA A CA 1
ATOM 699 C C . ALA A 1 93 ? 0.169 0.297 15.002 1.00 87.81 93 ALA A C 1
ATOM 701 O O . ALA A 1 93 ? -0.460 0.174 16.049 1.00 87.81 93 ALA A O 1
ATOM 702 N N . VAL A 1 94 ? -0.425 0.209 13.806 1.00 86.19 94 VAL A N 1
ATOM 703 C CA . VAL A 1 94 ? -1.875 0.000 13.632 1.00 86.19 94 VAL A CA 1
ATOM 704 C C . VAL A 1 94 ? -2.321 -1.326 14.250 1.00 86.19 94 VAL A C 1
ATOM 706 O O . VAL A 1 94 ? -3.272 -1.341 15.030 1.00 86.19 94 VAL A O 1
ATOM 709 N N . ILE A 1 95 ? -1.621 -2.427 13.955 1.00 84.62 95 ILE A N 1
ATOM 710 C C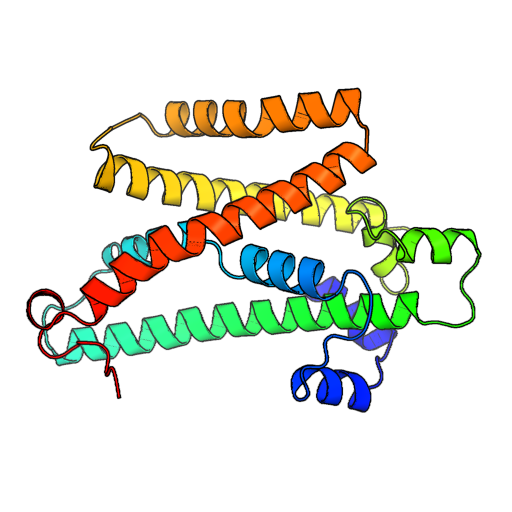A . ILE A 1 95 ? -1.958 -3.760 14.480 1.00 84.62 95 ILE A CA 1
ATOM 711 C C . ILE A 1 95 ? -1.762 -3.808 16.000 1.00 84.62 95 ILE A C 1
ATOM 713 O O . ILE A 1 95 ? -2.613 -4.332 16.713 1.00 84.62 95 ILE A O 1
ATOM 717 N N . SER A 1 96 ? -0.675 -3.226 16.512 1.00 84.50 96 SER A N 1
ATOM 718 C CA . SER A 1 96 ? -0.372 -3.205 17.946 1.00 84.50 96 SER A CA 1
ATOM 719 C C . SER A 1 96 ? -1.384 -2.377 18.748 1.00 84.50 96 SER A C 1
ATOM 721 O O . SER A 1 96 ? -1.902 -2.844 19.764 1.00 84.50 96 SER A O 1
ATOM 723 N N . VAL A 1 97 ? -1.739 -1.181 18.263 1.00 84.25 97 VAL A N 1
ATOM 724 C CA . VAL A 1 97 ? -2.791 -0.344 18.867 1.00 84.25 97 VAL A CA 1
ATOM 725 C C . VAL A 1 97 ? -4.141 -1.055 18.798 1.00 84.25 97 VAL A C 1
ATOM 727 O O . VAL A 1 97 ? -4.837 -1.130 19.804 1.00 84.25 97 VAL A O 1
ATOM 730 N N . SER A 1 98 ? -4.495 -1.646 17.653 1.00 81.31 98 SER A N 1
ATOM 731 C CA . SER A 1 98 ? -5.748 -2.397 17.520 1.00 81.31 98 SER A CA 1
ATOM 732 C C . SER A 1 98 ? -5.812 -3.573 18.495 1.00 81.31 98 SER A C 1
ATOM 734 O O . SER A 1 98 ? -6.810 -3.733 19.189 1.00 81.31 98 SER A O 1
ATOM 736 N N . GLY A 1 99 ? -4.748 -4.374 18.592 1.00 79.25 99 GLY A N 1
ATOM 737 C CA . GLY A 1 99 ? -4.701 -5.531 19.485 1.00 79.25 99 GLY A CA 1
ATOM 738 C C . GLY A 1 99 ? -4.789 -5.143 20.960 1.00 79.25 99 GLY A C 1
ATOM 739 O O . GLY A 1 99 ? -5.487 -5.795 21.729 1.00 79.25 99 GLY A O 1
ATOM 740 N N . THR A 1 100 ? -4.139 -4.054 21.363 1.00 79.62 100 THR A N 1
ATOM 741 C CA . THR A 1 100 ? -4.144 -3.609 22.765 1.00 79.62 100 THR A CA 1
ATOM 742 C C . THR A 1 100 ? -5.424 -2.916 23.185 1.00 79.62 100 THR A C 1
ATOM 744 O O . THR A 1 100 ? -5.930 -3.200 24.269 1.00 79.62 100 THR A O 1
ATOM 747 N N . VAL A 1 101 ? -5.987 -2.064 22.327 1.00 77.19 101 VAL A N 1
ATOM 748 C CA . VAL A 1 101 ? -7.281 -1.429 22.590 1.00 77.19 101 VAL A CA 1
ATOM 749 C C . VAL A 1 101 ? -8.391 -2.481 22.613 1.00 77.19 101 VAL A C 1
ATOM 751 O O . VAL A 1 101 ? -9.228 -2.444 23.506 1.00 77.19 101 VAL A O 1
ATOM 754 N N . CYS A 1 102 ? -8.375 -3.459 21.703 1.00 74.12 102 CYS A N 1
ATOM 755 C CA . CYS A 1 102 ? -9.401 -4.503 21.655 1.00 74.12 102 CYS A CA 1
ATOM 756 C C . CYS A 1 102 ? -9.224 -5.627 22.686 1.00 74.12 102 CYS A C 1
ATOM 758 O O . CYS A 1 102 ? -10.193 -6.309 23.002 1.00 74.12 102 CYS A O 1
ATOM 760 N N . SER A 1 103 ? -8.022 -5.819 23.239 1.00 70.75 103 SER A N 1
ATOM 761 C CA . SER A 1 103 ? -7.766 -6.803 24.303 1.00 70.75 103 SER A CA 1
ATOM 762 C C . SER A 1 103 ? -7.949 -6.236 25.720 1.00 70.75 103 SER A C 1
ATOM 764 O O . SER A 1 103 ? -7.736 -6.960 26.698 1.00 70.75 103 SER A O 1
ATOM 766 N N . ALA A 1 104 ? -8.300 -4.955 25.872 1.00 68.25 104 ALA A N 1
ATOM 767 C CA . ALA A 1 104 ? -8.488 -4.349 27.186 1.00 68.25 104 ALA A CA 1
ATOM 768 C C . ALA A 1 104 ? -9.745 -4.910 27.888 1.00 68.25 104 ALA A C 1
ATOM 770 O O . ALA A 1 104 ? -10.831 -4.960 27.322 1.00 68.25 104 ALA A O 1
ATOM 771 N N . GLN A 1 105 ? -9.612 -5.317 29.155 1.00 51.03 105 GLN A N 1
ATOM 772 C CA . GLN A 1 105 ? -10.670 -6.014 29.912 1.00 51.03 105 GLN A CA 1
ATOM 773 C C . GLN A 1 105 ? -11.875 -5.126 30.297 1.00 51.03 105 GLN A C 1
ATOM 775 O O . GLN A 1 105 ? -12.907 -5.647 30.704 1.00 51.03 105 GLN A O 1
ATOM 780 N N . ASN A 1 106 ? -11.772 -3.800 30.138 1.00 52.88 106 ASN A N 1
ATOM 781 C CA . ASN A 1 106 ? -12.823 -2.820 30.454 1.00 52.88 106 ASN A CA 1
ATOM 782 C C . ASN A 1 106 ? -13.483 -2.241 29.188 1.00 52.88 106 ASN A C 1
ATOM 784 O O . ASN A 1 106 ? -13.677 -1.028 29.081 1.00 52.88 106 ASN A O 1
ATOM 788 N N . LEU A 1 107 ? -13.803 -3.079 28.199 1.00 57.50 107 LEU A N 1
ATOM 789 C CA . LEU A 1 107 ? -14.614 -2.634 27.065 1.00 57.50 107 LEU A CA 1
ATOM 790 C C . LEU A 1 107 ? -16.104 -2.734 27.409 1.00 57.50 107 LEU A C 1
ATOM 792 O O . LEU A 1 107 ? -16.601 -3.795 27.774 1.00 57.50 107 LEU A O 1
ATOM 796 N N . SER A 1 108 ? -16.824 -1.618 27.250 1.00 58.00 108 SER A N 1
ATOM 797 C CA . SER A 1 108 ? -18.289 -1.628 27.118 1.00 58.00 108 SER A CA 1
ATOM 798 C C . SER A 1 108 ? -18.694 -2.638 26.035 1.00 58.00 108 SER A C 1
ATOM 800 O O . SER A 1 108 ? -17.979 -2.760 25.036 1.00 58.00 108 SER A O 1
ATOM 802 N N . SER A 1 109 ? -19.829 -3.327 26.196 1.00 57.34 109 SER A N 1
ATOM 803 C CA . SER A 1 109 ? -20.327 -4.327 25.233 1.00 57.34 109 SER A CA 1
ATOM 804 C C . SER A 1 109 ? -20.370 -3.795 23.793 1.00 57.34 109 SER A C 1
ATOM 806 O O . SER A 1 109 ? -19.996 -4.502 22.865 1.00 57.34 109 SER A O 1
ATOM 808 N N . GLU A 1 110 ? -20.690 -2.511 23.615 1.00 58.38 110 GLU A N 1
ATOM 809 C CA . GLU A 1 110 ? -20.685 -1.827 22.314 1.00 58.38 110 GLU A CA 1
ATOM 810 C C . GLU A 1 110 ? -19.284 -1.726 21.676 1.00 58.38 110 GLU A C 1
ATOM 812 O O . GLU A 1 110 ? -19.135 -1.853 20.463 1.00 58.38 110 GLU A O 1
ATOM 817 N N . ASN A 1 111 ? -18.228 -1.522 22.469 1.00 60.97 111 ASN A N 1
ATOM 818 C CA . ASN A 1 111 ? -16.861 -1.450 21.945 1.00 60.97 111 ASN A CA 1
ATOM 819 C C . ASN A 1 111 ? -16.296 -2.848 21.656 1.00 60.97 111 ASN A C 1
ATOM 821 O O . ASN A 1 111 ? -15.477 -2.991 20.749 1.00 60.97 111 ASN A O 1
ATOM 825 N N . ALA A 1 112 ? -16.730 -3.870 22.403 1.00 58.66 112 ALA A N 1
ATOM 826 C CA . ALA A 1 112 ? -16.341 -5.257 22.162 1.00 58.66 112 ALA A CA 1
ATOM 827 C C . ALA A 1 112 ? -16.869 -5.752 20.801 1.00 58.66 112 ALA A C 1
ATOM 829 O O . ALA A 1 112 ? -16.106 -6.324 20.023 1.00 58.66 112 ALA A O 1
ATOM 830 N N . ASP A 1 113 ? -18.117 -5.415 20.454 1.00 58.03 113 ASP A N 1
ATOM 831 C CA . ASP A 1 113 ? -18.700 -5.727 19.140 1.00 58.03 113 ASP A CA 1
ATOM 832 C C . ASP A 1 113 ? -17.975 -4.999 17.992 1.00 58.03 113 ASP A C 1
ATOM 834 O O . ASP A 1 113 ? -17.739 -5.572 16.927 1.00 58.03 113 ASP A O 1
ATOM 838 N N . ARG A 1 114 ? -17.529 -3.752 18.211 1.00 61.50 114 ARG A N 1
ATOM 839 C CA . ARG A 1 114 ? -16.739 -2.984 17.223 1.00 61.50 114 ARG A CA 1
ATOM 840 C C . ARG A 1 114 ? -15.330 -3.533 17.007 1.00 61.50 114 ARG A C 1
ATOM 842 O O . ARG A 1 114 ? -14.750 -3.282 15.953 1.00 61.50 114 ARG A O 1
ATOM 849 N N . CYS A 1 115 ? -14.792 -4.255 17.985 1.00 59.44 115 CYS A N 1
ATOM 850 C CA . CYS A 1 115 ? -13.522 -4.966 17.882 1.00 59.44 115 CYS A CA 1
ATOM 851 C C . CYS A 1 115 ? -13.654 -6.337 17.203 1.00 59.44 115 CYS A C 1
ATOM 853 O O . CYS A 1 115 ? -12.673 -6.814 16.637 1.00 59.44 115 CYS A O 1
ATOM 855 N N . GLY A 1 116 ? -14.846 -6.947 17.220 1.00 56.09 116 GLY A N 1
ATOM 856 C CA . GLY A 1 116 ? -15.131 -8.202 16.517 1.00 56.09 116 GLY A CA 1
ATOM 857 C C . GLY A 1 116 ? -15.192 -8.063 14.990 1.00 56.09 116 GLY A C 1
ATOM 858 O O . GLY A 1 116 ? -14.768 -8.973 14.285 1.00 56.09 116 GLY A O 1
ATOM 859 N N . ASP A 1 117 ? -15.661 -6.920 14.477 1.00 60.69 117 ASP A N 1
ATOM 860 C CA . ASP A 1 117 ? -15.654 -6.578 13.044 1.00 60.69 117 ASP A CA 1
ATOM 861 C C . ASP A 1 117 ? -15.158 -5.135 12.855 1.00 60.69 117 ASP A C 1
ATOM 863 O O . ASP A 1 117 ? -15.929 -4.168 12.766 1.00 60.69 117 ASP A O 1
ATOM 867 N N . LEU A 1 118 ? -13.829 -4.981 12.871 1.00 65.06 118 LEU A N 1
ATOM 868 C CA . LEU A 1 118 ? -13.161 -3.685 12.828 1.00 65.06 118 LEU A CA 1
ATOM 869 C C . LEU A 1 118 ? -13.236 -3.070 11.420 1.00 65.06 118 LEU A C 1
ATOM 871 O O . LEU A 1 118 ? -12.280 -3.049 10.646 1.00 65.06 118 LEU A O 1
ATOM 875 N N . THR A 1 119 ? -14.411 -2.554 11.074 1.00 66.06 119 THR A N 1
ATOM 876 C CA . THR A 1 119 ? -14.653 -1.896 9.787 1.00 66.06 119 THR A CA 1
ATOM 877 C C . THR A 1 119 ? -14.002 -0.510 9.726 1.00 66.06 119 THR A C 1
ATOM 879 O O . THR A 1 119 ? -13.781 0.148 10.748 1.00 66.06 119 THR A O 1
ATOM 882 N N . LEU A 1 120 ? -13.760 -0.006 8.505 1.00 68.69 120 LEU A N 1
ATOM 883 C CA . LEU A 1 120 ? -13.219 1.345 8.267 1.00 68.69 120 LEU A CA 1
ATOM 884 C C . LEU A 1 120 ? -13.975 2.450 9.028 1.00 68.69 120 LEU A C 1
ATOM 886 O O . LEU A 1 120 ? -13.376 3.449 9.416 1.00 68.69 120 LEU A O 1
ATOM 890 N N . ASN A 1 121 ? -15.276 2.271 9.267 1.00 68.50 121 ASN A N 1
ATOM 891 C CA . ASN A 1 121 ? -16.104 3.234 9.995 1.00 68.50 121 ASN A CA 1
ATOM 892 C C . ASN A 1 121 ? -15.821 3.250 11.502 1.00 68.50 121 ASN A C 1
ATOM 894 O O . ASN A 1 121 ? -15.927 4.297 12.139 1.00 68.50 121 ASN A O 1
ATOM 898 N N . SER A 1 122 ? -15.468 2.101 12.077 1.00 69.50 122 SER A N 1
ATOM 899 C CA . SER A 1 122 ? -15.155 1.976 13.502 1.00 69.50 122 SER A CA 1
ATOM 900 C C . SER A 1 122 ? -13.684 2.266 13.793 1.00 69.50 122 SER A C 1
ATOM 902 O O . SER A 1 122 ? -13.366 2.680 14.901 1.00 69.50 122 SER A O 1
ATOM 904 N N . ALA A 1 123 ? -12.793 2.163 12.804 1.00 76.38 123 ALA A N 1
ATOM 905 C CA . ALA A 1 123 ? -11.353 2.363 12.978 1.00 76.38 123 ALA A CA 1
ATOM 906 C C . ALA A 1 123 ? -10.9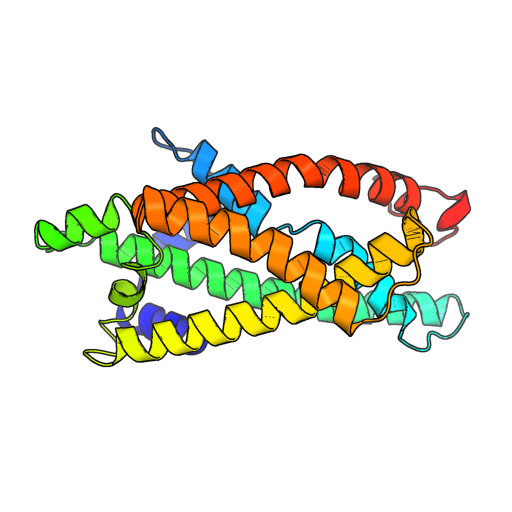56 3.735 13.563 1.00 76.38 123 ALA A C 1
ATOM 908 O O . ALA A 1 123 ? -9.904 3.846 14.189 1.00 76.38 123 ALA A O 1
ATOM 909 N N . SER A 1 124 ? -11.791 4.778 13.438 1.00 77.81 124 SER A N 1
ATOM 910 C CA . SER A 1 124 ? -11.516 6.072 14.082 1.00 77.81 124 SER A CA 1
ATOM 911 C C . SER A 1 124 ? -11.503 6.009 15.613 1.00 77.81 124 SER A C 1
ATOM 913 O O . SER A 1 124 ? -10.871 6.858 16.237 1.00 77.81 124 SER A O 1
ATOM 915 N N . PHE A 1 125 ? -12.182 5.026 16.220 1.00 77.69 125 PHE A N 1
ATOM 916 C CA . PHE A 1 125 ? -12.201 4.851 17.677 1.00 77.69 125 PHE A CA 1
ATOM 917 C C . PHE A 1 125 ? -10.813 4.477 18.222 1.00 77.69 125 PHE A C 1
ATOM 919 O O . PHE A 1 125 ? -10.458 4.899 19.319 1.00 77.69 125 PHE A O 1
ATOM 926 N N . LEU A 1 126 ? -9.991 3.782 17.425 1.00 76.44 126 LEU A N 1
ATOM 927 C CA . LEU A 1 126 ? -8.615 3.433 17.797 1.00 76.44 126 LEU A CA 1
ATOM 928 C C . LEU A 1 126 ? -7.728 4.662 18.031 1.00 76.44 126 LEU A C 1
ATOM 930 O O . LEU A 1 126 ? -6.688 4.557 18.668 1.00 76.44 126 LEU A O 1
ATOM 934 N N . LEU A 1 127 ? -8.133 5.817 17.497 1.00 77.50 127 LEU A N 1
ATOM 935 C CA . LEU A 1 127 ? -7.438 7.094 17.634 1.00 77.50 127 LEU A CA 1
ATOM 936 C C . LEU A 1 127 ? -8.070 8.010 18.700 1.00 77.50 127 LEU A C 1
ATOM 938 O O . LEU A 1 127 ? -7.762 9.204 18.770 1.00 77.50 127 LEU A O 1
ATOM 942 N N . GLN A 1 128 ? -9.041 7.516 19.469 1.00 79.44 128 GLN A N 1
ATOM 943 C CA . GLN A 1 128 ? -9.800 8.353 20.393 1.00 79.44 128 GLN A CA 1
ATOM 944 C C . GLN A 1 128 ? -9.017 8.695 21.667 1.00 79.44 128 GLN A C 1
ATOM 946 O O . GLN A 1 128 ? -9.295 9.737 22.261 1.00 79.44 128 GLN A O 1
ATOM 951 N N . ASN A 1 129 ? -8.025 7.895 22.067 1.00 75.44 129 ASN A N 1
ATOM 952 C CA . ASN A 1 129 ? -7.281 8.134 23.307 1.00 75.44 129 ASN A CA 1
ATOM 953 C C . ASN A 1 129 ? -6.369 9.369 23.209 1.00 75.44 129 ASN A C 1
ATOM 955 O O . ASN A 1 129 ? -6.245 10.119 24.174 1.00 75.44 129 ASN A O 1
ATOM 959 N N . VAL A 1 130 ? -5.783 9.629 22.037 1.00 76.00 130 VAL A N 1
ATOM 960 C CA . VAL A 1 130 ? -4.905 10.779 21.771 1.00 76.00 130 VAL A CA 1
ATOM 961 C C . VAL A 1 130 ? -5.658 11.933 21.122 1.00 76.00 130 VAL A C 1
ATOM 963 O O . VAL A 1 130 ? -5.421 13.089 21.471 1.00 76.00 130 VAL A O 1
ATOM 966 N N . LEU A 1 131 ? -6.570 11.665 20.177 1.00 73.12 131 LEU A N 1
ATOM 967 C CA . LEU A 1 131 ? -7.272 12.731 19.443 1.00 73.12 131 LEU A CA 1
ATOM 968 C C . LEU A 1 131 ? -8.642 13.102 20.030 1.00 73.12 131 LEU A C 1
ATOM 970 O O . LEU A 1 131 ? -9.274 14.062 19.570 1.00 73.12 131 LEU A O 1
ATOM 974 N N . GLY A 1 132 ? -9.119 12.369 21.038 1.00 79.12 132 GLY A N 1
ATOM 975 C CA . GLY A 1 132 ? -10.376 12.645 21.726 1.00 79.12 132 GLY A CA 1
ATOM 976 C C . GLY A 1 132 ? -11.563 12.738 20.764 1.00 79.12 132 GLY A C 1
ATOM 977 O O . GLY A 1 132 ? -11.727 11.935 19.842 1.00 79.12 132 GLY A O 1
ATOM 978 N N . LYS A 1 133 ? -12.392 13.772 20.946 1.00 79.44 133 LYS A N 1
ATOM 979 C CA . LYS A 1 133 ? -13.597 14.028 20.132 1.00 79.44 133 LYS A CA 1
ATOM 980 C C . LYS A 1 133 ? -13.297 14.382 18.665 1.00 79.44 133 LYS A C 1
ATOM 982 O O . LYS A 1 133 ? -14.196 14.310 17.831 1.00 79.44 133 LYS A O 1
ATOM 987 N N . SER A 1 134 ? -12.058 14.756 18.337 1.00 84.38 134 SER A N 1
ATOM 988 C CA . SER A 1 134 ? -11.650 15.135 16.974 1.00 84.38 134 SER A CA 1
ATOM 989 C C . SER A 1 134 ? -11.110 13.964 16.145 1.00 84.38 134 SER A C 1
ATOM 991 O O . SER A 1 134 ? -10.887 14.128 14.943 1.00 84.38 134 SER A O 1
ATOM 993 N N . SER A 1 135 ? -10.940 12.784 16.754 1.00 82.50 135 SER A N 1
ATOM 994 C CA . SER A 1 135 ? -10.431 11.559 16.116 1.00 82.50 135 SER A CA 1
ATOM 995 C C . SER A 1 135 ? -11.163 11.216 14.815 1.00 82.50 135 SER A C 1
ATOM 997 O O . SER A 1 135 ? -10.521 11.040 13.783 1.00 82.50 135 SER A O 1
ATOM 999 N N . SER A 1 136 ? -12.499 11.225 14.826 1.00 84.19 136 SER A N 1
ATOM 1000 C CA . SER A 1 136 ? -13.324 10.915 13.649 1.00 84.19 136 SER A CA 1
ATOM 1001 C C . SER A 1 136 ? -13.075 11.871 12.475 1.00 84.19 136 SER A C 1
ATOM 1003 O O . SER A 1 136 ? -12.853 11.423 11.350 1.00 84.19 136 SER A O 1
ATOM 1005 N N . LYS A 1 137 ? -13.013 13.188 12.725 1.00 87.12 137 LYS A N 1
ATOM 1006 C CA . LYS A 1 137 ? -12.776 14.188 11.667 1.00 87.12 137 LYS A CA 1
ATOM 1007 C C . LYS A 1 137 ? -11.387 14.033 11.052 1.00 87.12 137 LYS A C 1
ATOM 1009 O O . LYS A 1 137 ? -11.242 14.055 9.833 1.00 87.12 137 LYS A O 1
ATOM 1014 N N . ILE A 1 138 ? -10.368 13.858 11.891 1.00 88.00 138 ILE A N 1
ATOM 1015 C CA . ILE A 1 138 ? -8.978 13.731 11.438 1.00 88.00 138 ILE A CA 1
ATOM 1016 C C . ILE A 1 138 ? -8.768 12.404 10.706 1.00 88.00 138 ILE A C 1
ATOM 1018 O O . ILE A 1 138 ? -8.098 12.381 9.674 1.00 88.00 138 ILE A O 1
ATOM 1022 N N . TYR A 1 139 ? -9.383 11.319 11.184 1.00 87.94 139 TYR A N 1
ATOM 1023 C CA . TYR A 1 139 ? -9.367 10.032 10.499 1.00 87.94 139 TYR A CA 1
ATOM 1024 C C . TYR A 1 139 ? -10.040 10.120 9.124 1.00 87.94 139 TYR A C 1
ATOM 1026 O O . TYR A 1 139 ? -9.452 9.680 8.141 1.00 87.94 139 TYR A O 1
ATOM 1034 N N . ALA A 1 140 ? -11.203 10.773 9.022 1.00 88.62 140 ALA A N 1
ATOM 1035 C CA . ALA A 1 140 ? -11.897 10.973 7.750 1.00 88.62 140 ALA A CA 1
ATOM 1036 C C . ALA A 1 140 ? -11.056 11.780 6.744 1.00 88.62 140 ALA A C 1
ATOM 1038 O O . ALA A 1 140 ? -10.914 11.373 5.591 1.00 88.62 140 ALA A O 1
ATOM 1039 N N . ILE A 1 141 ? -10.433 12.882 7.180 1.00 90.75 141 ILE A N 1
ATOM 1040 C CA . ILE A 1 141 ? -9.529 13.677 6.330 1.00 90.75 141 ILE A CA 1
ATOM 1041 C C . ILE A 1 141 ? -8.329 12.834 5.883 1.00 90.75 141 ILE A C 1
ATOM 1043 O O . ILE A 1 141 ? -7.953 12.856 4.711 1.00 90.75 141 ILE A O 1
ATOM 1047 N N . 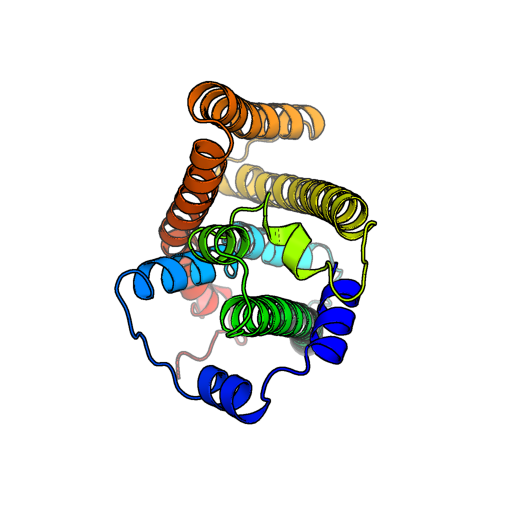ALA A 1 142 ? -7.737 12.063 6.796 1.00 89.50 142 ALA A N 1
ATOM 1048 C CA . ALA A 1 142 ? -6.599 11.207 6.487 1.00 89.50 142 ALA A CA 1
ATOM 1049 C C . ALA A 1 142 ? -6.965 10.081 5.503 1.00 89.50 142 ALA A C 1
ATOM 1051 O O . ALA A 1 142 ? -6.175 9.770 4.611 1.00 89.50 142 ALA A O 1
ATOM 1052 N N . LEU A 1 143 ? -8.157 9.497 5.638 1.00 88.69 143 LEU A N 1
ATOM 1053 C CA . LEU A 1 143 ? -8.668 8.453 4.754 1.00 88.69 143 LEU A CA 1
ATOM 1054 C C . LEU A 1 143 ? -8.965 9.009 3.353 1.00 88.69 143 LEU A C 1
ATOM 1056 O O . LEU A 1 143 ? -8.564 8.403 2.358 1.00 88.69 143 LEU A O 1
ATOM 1060 N N . LEU A 1 144 ? -9.550 10.209 3.262 1.00 90.19 144 LEU A N 1
ATOM 1061 C CA . LEU A 1 144 ? -9.730 10.919 1.991 1.00 90.19 144 LEU A CA 1
ATOM 1062 C C . LEU A 1 144 ? -8.391 11.230 1.310 1.00 90.19 144 LEU A C 1
ATOM 1064 O O . LEU A 1 144 ? -8.239 10.981 0.112 1.00 90.19 144 LEU A O 1
ATOM 1068 N N . ALA A 1 145 ? -7.407 11.728 2.063 1.00 91.94 145 ALA A N 1
ATOM 1069 C CA . ALA A 1 145 ? -6.072 12.011 1.537 1.00 91.94 145 ALA A CA 1
ATOM 1070 C C . ALA A 1 145 ? -5.373 10.739 1.018 1.00 91.94 145 ALA A C 1
ATOM 1072 O O . ALA A 1 145 ? -4.765 10.763 -0.054 1.00 91.94 145 ALA A O 1
ATOM 1073 N N . SER A 1 146 ? -5.511 9.613 1.730 1.00 89.75 146 SER A N 1
ATOM 1074 C CA . SER A 1 146 ? -4.980 8.315 1.293 1.00 89.75 146 SER A CA 1
ATOM 1075 C C . SER A 1 146 ? -5.627 7.843 -0.017 1.00 89.75 146 SER A C 1
ATOM 1077 O O . SER A 1 146 ? -4.922 7.458 -0.952 1.00 89.75 146 SER A O 1
ATOM 1079 N N . GLY A 1 147 ? -6.952 7.983 -0.150 1.00 88.81 147 GLY A N 1
ATOM 1080 C CA . GLY A 1 147 ? -7.672 7.656 -1.387 1.00 88.81 147 GLY A CA 1
ATOM 1081 C C . GLY A 1 147 ? -7.223 8.485 -2.598 1.00 88.81 147 GLY A C 1
ATOM 1082 O O . GLY A 1 147 ? -7.069 7.948 -3.700 1.00 88.81 147 GLY A O 1
ATOM 1083 N N . GLN A 1 148 ? -6.938 9.779 -2.410 1.00 90.88 148 GLN A N 1
ATOM 1084 C CA . GLN A 1 148 ? -6.390 10.617 -3.486 1.00 90.88 148 GLN A CA 1
ATOM 1085 C C . GLN A 1 148 ? -4.992 10.156 -3.913 1.00 90.88 148 GLN A C 1
ATOM 1087 O O . GLN A 1 148 ? -4.737 10.023 -5.111 1.00 90.88 148 GLN A O 1
ATOM 1092 N N . SER A 1 149 ? -4.115 9.857 -2.949 1.00 90.31 149 SER A N 1
ATOM 1093 C CA . SER A 1 149 ? -2.765 9.346 -3.223 1.00 90.31 149 SER A CA 1
ATOM 1094 C C . SER A 1 149 ? -2.806 8.027 -4.005 1.00 90.31 149 SER A C 1
ATOM 1096 O O . SER A 1 149 ? -2.190 7.911 -5.066 1.00 90.31 149 SER A O 1
ATOM 1098 N N . SER A 1 150 ? -3.629 7.069 -3.558 1.00 87.00 150 SER A N 1
ATOM 1099 C CA . SER A 1 150 ? -3.829 5.783 -4.241 1.00 87.00 150 SER A CA 1
ATOM 1100 C C . SER A 1 150 ? -4.310 5.963 -5.683 1.00 87.00 150 SER A C 1
ATOM 1102 O O . SER A 1 150 ? -3.827 5.291 -6.597 1.00 87.00 150 SER A O 1
ATOM 1104 N N . THR A 1 151 ? -5.193 6.937 -5.926 1.00 86.00 151 THR A N 1
ATOM 1105 C CA . THR A 1 151 ? -5.698 7.194 -7.277 1.00 86.00 151 THR A CA 1
ATOM 1106 C C . THR A 1 151 ? -4.598 7.667 -8.229 1.00 86.00 151 THR A C 1
ATOM 1108 O O . THR A 1 151 ? -4.560 7.249 -9.386 1.00 86.00 151 THR A O 1
ATOM 1111 N N . ILE A 1 152 ? -3.682 8.519 -7.763 1.00 86.81 152 ILE A N 1
ATOM 1112 C CA . ILE A 1 152 ? -2.561 8.998 -8.581 1.00 86.81 152 ILE A CA 1
ATOM 1113 C C . ILE A 1 152 ? -1.677 7.813 -8.983 1.00 86.81 152 ILE A C 1
ATOM 1115 O O . ILE A 1 152 ? -1.460 7.585 -10.175 1.00 86.81 152 ILE A O 1
ATOM 1119 N N . THR A 1 153 ? -1.251 7.012 -8.007 1.00 87.06 153 THR A N 1
ATOM 1120 C CA . THR A 1 153 ? -0.435 5.807 -8.213 1.00 87.06 153 THR A CA 1
ATOM 1121 C C . THR A 1 153 ? -1.110 4.826 -9.174 1.00 87.06 153 THR A C 1
ATOM 1123 O O . THR A 1 153 ? -0.490 4.395 -10.148 1.00 87.06 153 THR A O 1
ATOM 1126 N N . GLY A 1 154 ? -2.406 4.556 -8.987 1.00 86.56 154 GLY A N 1
ATOM 1127 C CA . GLY A 1 154 ? -3.185 3.678 -9.862 1.00 86.56 154 GLY A CA 1
ATOM 1128 C C . GLY A 1 154 ? -3.256 4.176 -11.307 1.00 86.56 154 GLY A C 1
ATOM 1129 O O . GLY A 1 154 ? -3.083 3.397 -12.245 1.00 86.56 154 GLY A O 1
ATOM 1130 N N . THR A 1 155 ? -3.426 5.486 -11.524 1.00 85.69 155 THR A N 1
ATOM 1131 C CA . THR A 1 155 ? -3.453 6.040 -12.889 1.00 85.69 155 THR A CA 1
ATOM 1132 C C . THR A 1 155 ? -2.104 5.968 -13.598 1.00 85.69 155 THR A C 1
ATOM 1134 O O . THR A 1 155 ? -2.093 5.829 -14.825 1.00 85.69 155 THR A O 1
ATOM 1137 N N . TYR A 1 156 ? -0.985 6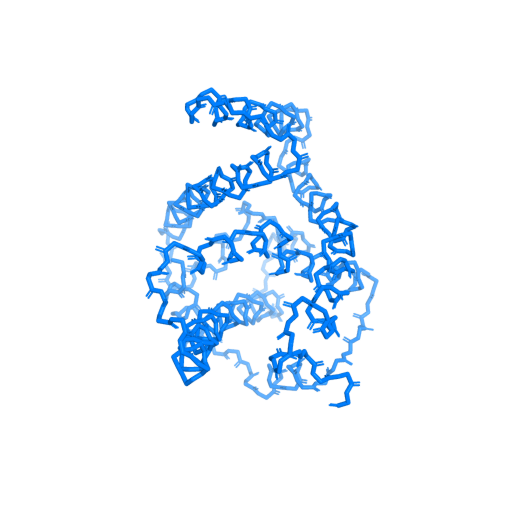.066 -12.872 1.00 85.56 156 TYR A N 1
ATOM 1138 C CA . TYR A 1 156 ? 0.348 5.881 -13.447 1.00 85.56 156 TYR A CA 1
ATOM 1139 C C . TYR A 1 156 ? 0.627 4.410 -13.737 1.00 85.56 156 TYR A C 1
ATOM 1141 O O . TYR A 1 156 ? 1.041 4.090 -14.847 1.00 85.56 156 TYR A O 1
ATOM 1149 N N . ALA A 1 157 ? 0.330 3.506 -12.802 1.00 86.50 157 ALA A N 1
ATOM 1150 C CA . ALA A 1 157 ? 0.513 2.075 -13.023 1.00 86.50 157 ALA A CA 1
ATOM 1151 C C . ALA A 1 157 ? -0.315 1.584 -14.223 1.00 86.50 157 ALA A C 1
ATOM 1153 O O . ALA A 1 157 ? 0.221 0.959 -15.138 1.00 86.50 157 ALA A O 1
ATOM 1154 N N . GLY A 1 158 ? -1.591 1.980 -14.294 1.00 85.06 158 GLY A N 1
ATOM 1155 C CA . GLY A 1 158 ? -2.463 1.667 -15.426 1.00 85.06 158 GLY A CA 1
ATOM 1156 C C . GLY A 1 158 ? -1.966 2.240 -16.756 1.00 85.06 158 GLY A C 1
ATOM 1157 O O . GLY A 1 158 ? -2.178 1.630 -17.800 1.00 85.06 158 GLY A O 1
ATOM 1158 N N . GLN A 1 159 ? -1.250 3.374 -16.743 1.00 84.19 159 GLN A N 1
ATOM 1159 C CA . GLN A 1 159 ? -0.604 3.895 -17.950 1.00 84.19 159 GLN A CA 1
ATOM 1160 C C . GLN A 1 159 ? 0.447 2.938 -18.488 1.00 84.19 159 GLN A C 1
ATOM 1162 O O . GLN A 1 159 ? 0.441 2.645 -19.680 1.00 84.19 159 GLN A O 1
ATOM 1167 N N . PHE A 1 160 ? 1.364 2.514 -17.622 1.00 83.88 160 PHE A N 1
ATOM 1168 C CA . PHE A 1 160 ? 2.491 1.684 -18.020 1.00 83.88 160 PHE A CA 1
ATOM 1169 C C . PHE A 1 160 ? 2.023 0.302 -18.455 1.00 83.88 160 PHE A C 1
ATOM 1171 O O . PHE A 1 160 ? 2.510 -0.209 -19.459 1.00 83.88 160 PHE A O 1
ATOM 1178 N N . ILE A 1 161 ? 1.016 -0.251 -17.777 1.00 85.00 161 ILE A N 1
ATOM 1179 C CA . ILE A 1 161 ? 0.418 -1.530 -18.161 1.00 85.00 161 ILE A CA 1
ATOM 1180 C C . ILE A 1 161 ? -0.291 -1.407 -19.518 1.00 85.00 161 ILE A C 1
ATOM 1182 O O . ILE A 1 161 ? -0.003 -2.188 -20.418 1.00 85.00 161 ILE A O 1
ATOM 1186 N N . MET A 1 162 ? -1.151 -0.402 -19.728 1.00 83.12 162 MET A N 1
ATOM 1187 C CA . MET A 1 162 ? -1.833 -0.227 -21.022 1.00 83.12 162 MET A CA 1
ATOM 1188 C C . MET A 1 162 ? -0.872 0.059 -22.176 1.00 83.12 162 MET A C 1
ATOM 1190 O O . MET A 1 162 ? -1.071 -0.459 -23.268 1.00 83.12 162 MET A O 1
ATOM 1194 N N . GLN A 1 163 ? 0.143 0.899 -21.962 1.00 81.62 163 GLN A N 1
ATOM 1195 C CA . GLN A 1 163 ? 1.099 1.249 -23.015 1.00 81.62 163 GLN A CA 1
ATOM 1196 C C . GLN A 1 163 ? 2.085 0.116 -23.300 1.00 81.62 163 GLN A C 1
ATOM 1198 O O . GLN A 1 163 ? 2.501 -0.023 -24.442 1.00 81.62 163 GLN A O 1
ATOM 1203 N N . GLY A 1 164 ? 2.449 -0.671 -22.285 1.00 80.56 164 GLY A N 1
ATOM 1204 C CA . GLY A 1 164 ? 3.383 -1.786 -22.422 1.00 80.56 164 GLY A CA 1
ATOM 1205 C C . GLY A 1 164 ? 2.742 -3.066 -22.957 1.00 80.56 164 GLY A C 1
ATOM 1206 O O . GLY A 1 164 ? 3.320 -3.696 -23.832 1.00 80.56 164 GLY A O 1
ATOM 1207 N N . PHE A 1 165 ? 1.565 -3.455 -22.453 1.00 81.62 165 PHE A N 1
ATOM 1208 C CA . PHE A 1 165 ? 0.921 -4.728 -22.815 1.00 81.62 165 PHE A CA 1
ATOM 1209 C C . PHE A 1 165 ? -0.128 -4.608 -23.920 1.00 81.62 165 PHE A C 1
ATOM 1211 O O . PHE A 1 165 ? -0.250 -5.513 -24.737 1.00 81.62 165 PHE A O 1
ATOM 1218 N N . LEU A 1 166 ? -0.917 -3.530 -23.925 1.00 79.50 166 LEU A N 1
ATOM 1219 C CA . LEU A 1 166 ? -2.040 -3.356 -24.857 1.00 79.50 166 LEU A CA 1
ATOM 1220 C C . LEU A 1 166 ? -1.707 -2.387 -26.004 1.00 79.50 166 LEU A C 1
ATOM 1222 O O . LEU A 1 166 ? -2.538 -2.193 -26.883 1.00 79.50 166 LEU A O 1
ATOM 1226 N N . GLU A 1 167 ? -0.546 -1.720 -25.952 1.00 79.31 167 GLU A N 1
ATOM 1227 C CA . GLU A 1 167 ? -0.125 -0.621 -26.842 1.00 79.31 167 GLU A CA 1
ATOM 1228 C C . GLU A 1 167 ? -1.184 0.493 -27.029 1.00 79.31 167 GLU A C 1
ATOM 1230 O O . GLU A 1 167 ? -1.120 1.320 -27.942 1.00 79.31 167 GLU A O 1
ATOM 1235 N N . LEU A 1 168 ? -2.153 0.581 -26.110 1.00 79.12 168 LEU A N 1
ATOM 1236 C CA . LEU A 1 168 ? -3.276 1.510 -26.184 1.00 79.12 168 LEU A CA 1
ATOM 1237 C C . LEU A 1 168 ? -2.880 2.884 -25.638 1.00 79.12 168 LEU A C 1
ATOM 1239 O O . LEU A 1 168 ? -2.759 3.112 -24.429 1.00 79.12 168 LEU A O 1
ATOM 1243 N N . LYS A 1 169 ? -2.736 3.855 -26.542 1.00 76.50 169 LYS A N 1
ATOM 1244 C CA . LYS A 1 169 ? -2.459 5.256 -26.198 1.00 76.50 169 LYS A CA 1
ATOM 1245 C C . LYS A 1 169 ? -3.759 6.034 -25.985 1.00 76.50 169 LYS A C 1
ATOM 1247 O O . LYS A 1 169 ? -4.244 6.725 -26.873 1.00 76.50 169 LYS A O 1
ATOM 1252 N N . MET A 1 170 ? -4.311 5.961 -24.774 1.00 79.50 170 MET A N 1
ATOM 1253 C CA . MET A 1 170 ? -5.439 6.808 -24.360 1.00 79.50 170 MET A CA 1
ATOM 1254 C C . MET A 1 170 ? -4.972 8.146 -23.768 1.00 79.50 170 MET A C 1
ATOM 1256 O O . MET A 1 170 ? -3.926 8.233 -23.118 1.00 79.50 170 MET A O 1
ATOM 1260 N N . ARG A 1 171 ? -5.787 9.199 -23.926 1.00 83.25 171 ARG A N 1
ATOM 1261 C CA . ARG A 1 171 ? -5.576 10.487 -23.241 1.00 83.25 171 ARG A CA 1
ATOM 1262 C C . ARG A 1 171 ? -5.695 10.299 -21.722 1.00 83.25 171 ARG A C 1
ATOM 1264 O O . ARG A 1 171 ? -6.608 9.620 -21.254 1.00 83.25 171 ARG A O 1
ATOM 1271 N N . LYS A 1 172 ? -4.818 10.956 -20.948 1.00 79.31 172 LYS A N 1
ATOM 1272 C CA . LYS A 1 172 ? -4.732 10.814 -19.476 1.00 79.31 172 LYS A CA 1
ATOM 1273 C C . LYS A 1 172 ? -6.080 11.018 -18.767 1.00 79.31 172 LYS A C 1
ATOM 1275 O O . LYS A 1 172 ? -6.422 10.239 -17.884 1.00 79.31 172 LYS A O 1
ATOM 1280 N N . TRP A 1 173 ? -6.851 12.032 -19.173 1.00 82.00 173 TRP A N 1
ATOM 1281 C CA . TRP A 1 173 ? -8.145 12.342 -18.555 1.00 82.00 173 TRP A CA 1
ATOM 1282 C C . TRP A 1 173 ? -9.205 11.270 -18.833 1.00 82.00 173 TRP A C 1
ATOM 1284 O O . TRP A 1 173 ? -9.886 10.842 -17.908 1.00 82.00 173 TRP A O 1
ATOM 1294 N N . VAL A 1 174 ? -9.272 10.767 -20.071 1.00 84.19 174 VAL A N 1
ATOM 1295 C CA . VAL A 1 174 ? -10.211 9.698 -20.450 1.00 84.19 174 VAL A CA 1
ATOM 1296 C C . VAL A 1 174 ? -9.885 8.412 -19.697 1.00 84.19 174 VAL A C 1
ATOM 1298 O O . VAL A 1 174 ? -10.786 7.793 -19.143 1.00 84.19 174 VAL A O 1
ATOM 1301 N N . ARG A 1 175 ? -8.598 8.046 -19.601 1.00 82.25 175 ARG A N 1
ATOM 1302 C CA . ARG A 1 175 ? -8.169 6.884 -18.809 1.00 82.25 175 ARG A CA 1
ATOM 1303 C C . ARG A 1 175 ? -8.618 7.016 -17.355 1.00 82.25 175 ARG A C 1
ATOM 1305 O O . ARG A 1 175 ? -9.259 6.107 -16.849 1.00 82.25 175 ARG A O 1
ATOM 1312 N N . ASN A 1 176 ? -8.315 8.148 -16.715 1.00 82.56 176 ASN A N 1
ATOM 1313 C CA . ASN A 1 176 ? -8.687 8.391 -15.321 1.00 82.56 176 ASN A CA 1
ATOM 1314 C C . ASN A 1 176 ? -10.209 8.342 -15.116 1.00 82.56 176 ASN A C 1
ATOM 1316 O O . ASN A 1 176 ? -10.663 7.762 -14.136 1.00 82.56 176 ASN A O 1
ATOM 1320 N N . LEU A 1 177 ? -10.994 8.908 -16.039 1.00 85.69 177 LEU A N 1
ATOM 1321 C CA . LEU A 1 177 ? -12.453 8.861 -15.973 1.00 85.69 177 LEU A CA 1
ATOM 1322 C C . LEU A 1 177 ? -12.958 7.416 -16.061 1.00 85.69 177 LEU A C 1
ATOM 1324 O O . LEU A 1 177 ? -13.688 6.980 -15.181 1.00 85.69 177 LEU A O 1
ATOM 1328 N N . VAL A 1 178 ? -12.513 6.654 -17.064 1.00 86.81 178 VAL A N 1
ATOM 1329 C CA . VAL A 1 178 ? -12.950 5.267 -17.282 1.00 86.81 178 VAL A CA 1
ATOM 1330 C C . VAL A 1 178 ? -12.572 4.377 -16.100 1.00 86.81 178 VAL A C 1
ATOM 1332 O O . VAL A 1 178 ? -13.438 3.702 -15.549 1.00 86.81 178 VAL A O 1
ATOM 1335 N N . THR A 1 179 ? -11.315 4.410 -15.646 1.00 83.50 179 THR A N 1
ATOM 1336 C CA . THR A 1 179 ? -10.873 3.579 -14.514 1.00 83.50 179 THR A CA 1
ATOM 1337 C C . THR A 1 179 ? -11.588 3.956 -13.220 1.00 83.50 179 THR A C 1
ATOM 1339 O O . THR A 1 179 ? -11.924 3.077 -12.431 1.00 83.50 179 THR A O 1
ATOM 1342 N N . ARG A 1 180 ? -11.875 5.248 -13.002 1.00 85.62 180 ARG A N 1
ATOM 1343 C CA . ARG A 1 180 ? -12.657 5.690 -11.839 1.00 85.62 180 ARG A CA 1
ATOM 1344 C C . ARG A 1 180 ? -14.117 5.281 -11.945 1.00 85.62 180 ARG A C 1
ATOM 1346 O O . ARG A 1 180 ? -14.660 4.833 -10.949 1.00 85.62 180 ARG A O 1
ATOM 1353 N N . CYS A 1 181 ? -14.751 5.395 -13.108 1.00 87.44 181 CYS A N 1
ATOM 1354 C CA . CYS A 1 181 ? -16.132 4.952 -13.296 1.00 87.44 181 CYS A CA 1
ATOM 1355 C C . CYS A 1 181 ? -16.262 3.446 -13.042 1.00 87.44 181 CYS A C 1
ATOM 1357 O O . CYS A 1 181 ? -17.151 3.037 -12.302 1.00 87.44 181 CYS A O 1
ATOM 1359 N N . ILE A 1 182 ? -15.338 2.642 -13.576 1.00 87.56 182 ILE A N 1
ATOM 1360 C CA . ILE A 1 182 ? -15.318 1.187 -13.374 1.00 87.56 182 ILE A CA 1
ATOM 1361 C C . ILE A 1 182 ? -15.059 0.823 -11.906 1.00 87.56 182 ILE A C 1
ATOM 1363 O O . ILE A 1 182 ? -15.617 -0.155 -11.431 1.00 87.56 182 ILE A O 1
ATOM 1367 N N . ALA A 1 183 ? -14.255 1.593 -11.167 1.00 83.50 183 ALA A N 1
ATOM 1368 C CA . ALA A 1 183 ? -14.004 1.323 -9.749 1.00 83.50 183 ALA A CA 1
ATOM 1369 C C . ALA A 1 183 ? -15.135 1.822 -8.827 1.00 83.50 183 ALA A C 1
ATOM 1371 O O . ALA A 1 183 ? -15.542 1.134 -7.892 1.00 83.50 183 ALA A O 1
ATOM 1372 N N . ILE A 1 184 ? -15.649 3.029 -9.078 1.00 87.00 184 ILE A N 1
ATOM 1373 C CA . ILE A 1 184 ? -16.625 3.700 -8.213 1.00 87.00 184 ILE A CA 1
ATOM 1374 C C . ILE A 1 184 ? -18.024 3.130 -8.426 1.00 87.00 184 ILE A C 1
ATOM 1376 O O . ILE A 1 184 ? -18.733 2.954 -7.444 1.00 87.00 184 ILE A O 1
ATOM 1380 N N . ALA A 1 185 ? -18.436 2.821 -9.660 1.00 89.44 185 ALA A N 1
ATOM 1381 C CA . ALA A 1 185 ? -19.806 2.377 -9.914 1.00 89.44 185 ALA A CA 1
ATOM 1382 C C . ALA A 1 185 ? -20.158 1.060 -9.188 1.00 89.44 185 ALA A C 1
ATOM 1384 O O . ALA A 1 185 ? -21.160 1.055 -8.473 1.00 89.44 185 ALA A O 1
ATOM 1385 N N . PRO A 1 186 ? -19.349 -0.019 -9.249 1.00 86.19 186 PRO A N 1
ATOM 1386 C CA . PRO A 1 186 ? -19.634 -1.246 -8.504 1.00 86.19 186 PRO A CA 1
ATOM 1387 C C . PRO A 1 186 ? -19.575 -1.026 -6.994 1.00 86.19 186 PRO A C 1
ATOM 1389 O O . PRO A 1 186 ? -20.434 -1.513 -6.266 1.00 86.19 186 PRO A O 1
ATOM 1392 N N . SER A 1 187 ? -18.598 -0.244 -6.526 1.00 85.94 187 SER A N 1
ATOM 1393 C CA . SER A 1 187 ? -18.463 0.089 -5.106 1.00 85.94 187 SER A CA 1
ATOM 1394 C C . SER A 1 187 ? -19.680 0.849 -4.578 1.00 85.94 187 SER A C 1
ATOM 1396 O O . SER A 1 187 ? -20.215 0.522 -3.520 1.00 85.94 187 SER A O 1
ATOM 1398 N N . LEU A 1 188 ? -20.187 1.807 -5.355 1.00 87.44 188 LEU A N 1
ATOM 1399 C CA . LEU A 1 188 ? -21.375 2.579 -5.019 1.00 87.44 188 LEU A CA 1
ATOM 1400 C C . LEU A 1 188 ? -22.630 1.702 -5.007 1.00 87.44 188 LEU A C 1
ATOM 1402 O O . LEU A 1 188 ? -23.406 1.786 -4.062 1.00 87.44 188 LEU A O 1
ATOM 1406 N N . VAL A 1 189 ? -22.810 0.831 -6.004 1.00 89.50 189 VAL A N 1
ATOM 1407 C CA . VAL A 1 189 ? -23.949 -0.102 -6.062 1.00 89.50 189 VAL A CA 1
ATOM 1408 C C . VAL A 1 189 ? -23.951 -1.036 -4.851 1.00 89.50 189 VAL A C 1
ATOM 1410 O O . VAL A 1 189 ? -24.969 -1.161 -4.172 1.00 89.50 189 VAL A O 1
ATOM 1413 N N . VAL A 1 190 ? -22.806 -1.644 -4.529 1.00 87.12 190 VAL A N 1
ATOM 1414 C CA . VAL A 1 190 ? -22.677 -2.532 -3.363 1.00 87.12 190 VAL A CA 1
ATOM 1415 C C . VAL A 1 190 ? -22.900 -1.771 -2.056 1.00 87.12 190 VAL A C 1
ATOM 1417 O O . VAL A 1 190 ? -23.549 -2.297 -1.156 1.00 87.12 190 VAL A O 1
ATOM 1420 N N . SER A 1 191 ? -22.417 -0.532 -1.953 1.00 85.12 191 SER A N 1
ATOM 1421 C CA . SER A 1 191 ? -22.620 0.317 -0.773 1.00 85.12 191 SER A CA 1
ATOM 1422 C C . SER A 1 191 ? -24.088 0.723 -0.586 1.00 85.12 191 SER A C 1
ATOM 1424 O O . SER A 1 191 ? -24.588 0.709 0.536 1.00 85.12 191 SER A O 1
ATOM 1426 N N . ILE A 1 192 ? -24.815 1.019 -1.670 1.00 87.62 192 ILE A N 1
ATOM 1427 C CA . ILE A 1 192 ? -26.247 1.360 -1.611 1.00 87.62 192 ILE A CA 1
ATOM 1428 C C . ILE A 1 192 ? -27.087 0.149 -1.182 1.00 87.62 192 ILE A C 1
ATOM 1430 O O . ILE A 1 192 ? -28.001 0.302 -0.378 1.00 87.62 192 ILE A O 1
ATOM 1434 N N . ILE A 1 193 ? -26.785 -1.048 -1.697 1.00 89.69 193 ILE A N 1
ATOM 1435 C CA . ILE A 1 193 ? -27.571 -2.262 -1.417 1.00 89.69 193 ILE A CA 1
ATOM 1436 C C . ILE A 1 193 ? -27.197 -2.876 -0.060 1.00 89.69 193 ILE A C 1
ATOM 1438 O O . ILE A 1 193 ? -28.067 -3.271 0.710 1.00 89.69 193 ILE A O 1
ATOM 1442 N N . GLY A 1 194 ? -25.897 -2.999 0.220 1.00 79.06 194 GLY A N 1
ATOM 1443 C CA . GLY A 1 194 ? -25.354 -3.733 1.367 1.00 79.06 194 GLY A CA 1
ATOM 1444 C C . GLY A 1 194 ? -24.886 -2.859 2.533 1.00 79.06 194 GLY A C 1
ATOM 1445 O O . GLY A 1 194 ? -24.395 -3.393 3.531 1.00 79.06 194 GLY A O 1
ATOM 1446 N N . GLY A 1 195 ? -24.991 -1.533 2.419 1.00 82.81 195 GLY A N 1
ATOM 1447 C CA . GLY A 1 195 ? -24.562 -0.590 3.448 1.00 82.81 195 GLY A CA 1
ATOM 1448 C C . GLY A 1 195 ? -23.073 -0.700 3.802 1.00 82.81 195 GLY A C 1
ATOM 1449 O O . GLY A 1 195 ? -22.229 -1.112 3.001 1.00 82.81 195 GLY A O 1
ATOM 1450 N N . SER A 1 196 ? -22.743 -0.351 5.047 1.00 74.12 196 SER A N 1
ATOM 1451 C CA . SER A 1 196 ? -21.370 -0.374 5.573 1.00 74.12 196 SER A CA 1
ATOM 1452 C C . SER A 1 196 ? -20.741 -1.772 5.580 1.00 74.12 196 SER A C 1
ATOM 1454 O O . SER A 1 196 ? -19.558 -1.909 5.271 1.00 74.12 196 SER A O 1
ATOM 1456 N N . SER A 1 197 ? -21.525 -2.811 5.885 1.00 76.19 197 SER A N 1
ATOM 1457 C CA . SER A 1 197 ? -21.047 -4.200 5.889 1.00 76.19 197 SER A CA 1
ATOM 1458 C C . SER A 1 197 ? -20.723 -4.687 4.471 1.00 76.19 197 SER A C 1
ATOM 1460 O O . SER A 1 197 ? -19.680 -5.304 4.248 1.00 76.19 197 SER A O 1
ATOM 1462 N N . GLY A 1 198 ? -21.557 -4.338 3.483 1.00 80.56 198 GLY A N 1
ATOM 1463 C CA . GLY A 1 198 ? -21.301 -4.637 2.072 1.00 80.56 198 GLY A CA 1
ATOM 1464 C C . GLY A 1 198 ? -20.013 -3.990 1.556 1.00 80.56 198 GLY A C 1
ATOM 1465 O O . GLY A 1 198 ? -19.210 -4.656 0.901 1.00 80.56 198 GLY A O 1
ATOM 1466 N N . ALA A 1 199 ? -19.770 -2.725 1.910 1.00 80.50 199 ALA A N 1
ATOM 1467 C CA . ALA A 1 199 ? -18.536 -2.024 1.552 1.00 80.50 199 ALA A CA 1
ATOM 1468 C C . ALA A 1 199 ? -17.288 -2.673 2.182 1.00 80.50 199 ALA A C 1
ATOM 1470 O O . ALA A 1 199 ? -16.283 -2.859 1.497 1.00 80.50 199 ALA A O 1
ATOM 1471 N N . GLY A 1 200 ? -17.362 -3.071 3.459 1.00 78.81 200 GLY A N 1
ATOM 1472 C CA . GLY A 1 200 ? -16.283 -3.795 4.139 1.00 78.81 200 GLY A CA 1
ATOM 1473 C C . GLY A 1 200 ? -15.941 -5.118 3.448 1.00 78.81 200 GLY A C 1
ATOM 1474 O O . GLY A 1 200 ? -14.783 -5.371 3.119 1.00 78.81 200 GLY A O 1
ATOM 1475 N N . ARG A 1 201 ? -16.960 -5.924 3.126 1.00 81.00 201 ARG A N 1
ATOM 1476 C CA . ARG A 1 201 ? -16.778 -7.185 2.387 1.00 81.00 201 ARG A CA 1
ATOM 1477 C C . ARG A 1 201 ? -16.169 -6.967 1.007 1.00 81.00 201 ARG A C 1
ATOM 1479 O O . ARG A 1 201 ? -15.296 -7.731 0.605 1.00 81.00 201 ARG A O 1
ATOM 1486 N N . LEU A 1 202 ? -16.587 -5.921 0.293 1.00 84.25 202 LEU A N 1
ATOM 1487 C CA . LEU A 1 202 ? -16.032 -5.600 -1.020 1.00 84.25 202 LEU A CA 1
ATOM 1488 C C . LEU A 1 202 ? -14.531 -5.287 -0.949 1.00 84.25 202 LEU A C 1
ATOM 1490 O O . LEU A 1 202 ? -13.784 -5.714 -1.825 1.00 84.25 202 LEU A O 1
ATOM 1494 N N . ILE A 1 203 ? -14.084 -4.589 0.100 1.00 82.69 203 ILE A N 1
ATOM 1495 C CA . ILE A 1 203 ? -12.659 -4.307 0.327 1.00 82.69 203 ILE A CA 1
ATOM 1496 C C . ILE A 1 203 ? -11.881 -5.607 0.538 1.00 82.69 203 ILE A C 1
ATOM 1498 O O . ILE A 1 203 ? -10.835 -5.797 -0.079 1.00 82.69 203 ILE A O 1
ATOM 1502 N N . VAL A 1 204 ? -12.404 -6.524 1.356 1.00 80.25 204 VAL A N 1
ATOM 1503 C CA . VAL A 1 204 ? -11.766 -7.829 1.592 1.00 80.25 204 VAL A CA 1
ATOM 1504 C C . VAL A 1 204 ? -11.677 -8.637 0.294 1.00 80.25 204 VAL A C 1
ATOM 1506 O O . VAL A 1 204 ? -10.611 -9.156 -0.033 1.00 80.25 204 VAL A O 1
ATOM 1509 N N . ILE A 1 205 ? -12.757 -8.686 -0.491 1.00 83.69 205 ILE A N 1
ATOM 1510 C CA . ILE A 1 205 ? -12.781 -9.370 -1.793 1.00 83.69 205 ILE A CA 1
ATOM 1511 C C . ILE A 1 205 ? -11.768 -8.744 -2.761 1.00 83.69 205 ILE A C 1
ATOM 1513 O O . ILE A 1 205 ? -11.031 -9.469 -3.426 1.00 83.69 205 ILE A O 1
ATOM 1517 N N . ALA A 1 206 ? -11.681 -7.412 -2.825 1.00 84.69 206 ALA A N 1
ATOM 1518 C CA . ALA A 1 206 ? -10.705 -6.726 -3.668 1.00 84.69 206 ALA A CA 1
ATOM 1519 C C . ALA A 1 206 ? -9.259 -7.096 -3.286 1.00 84.69 206 ALA A C 1
ATOM 1521 O O . ALA A 1 206 ? -8.445 -7.370 -4.169 1.00 84.69 206 ALA A O 1
ATOM 1522 N N . SER A 1 207 ? -8.954 -7.186 -1.988 1.00 84.88 207 SER A N 1
ATOM 1523 C CA . SER A 1 207 ? -7.650 -7.654 -1.499 1.00 84.88 207 SER A CA 1
ATOM 1524 C C . SER A 1 207 ? -7.373 -9.114 -1.869 1.00 84.88 207 SER A C 1
ATOM 1526 O O . SER A 1 207 ? -6.255 -9.443 -2.257 1.00 84.88 207 SER A O 1
ATOM 1528 N N . MET A 1 208 ? -8.381 -9.990 -1.818 1.00 82.62 208 MET A N 1
ATOM 1529 C CA . MET A 1 208 ? -8.239 -11.385 -2.258 1.00 82.62 208 MET A CA 1
ATOM 1530 C C . MET A 1 208 ? -7.939 -11.491 -3.760 1.00 82.62 208 MET A C 1
ATOM 1532 O O . MET A 1 208 ? -7.090 -12.287 -4.161 1.00 82.62 208 MET A O 1
ATOM 1536 N N . ILE A 1 209 ? -8.589 -10.669 -4.591 1.00 86.06 209 ILE A N 1
ATOM 1537 C CA . ILE A 1 209 ? -8.325 -10.616 -6.038 1.00 86.06 209 ILE A CA 1
ATOM 1538 C C . ILE A 1 209 ? -6.881 -10.169 -6.308 1.00 86.06 209 ILE A C 1
ATOM 1540 O O . ILE A 1 209 ? -6.202 -10.778 -7.132 1.00 86.06 209 ILE A O 1
ATOM 1544 N N . LEU A 1 210 ? -6.378 -9.165 -5.581 1.00 84.31 210 LEU A N 1
ATOM 1545 C CA . LEU A 1 210 ? -4.982 -8.719 -5.693 1.00 84.31 210 LEU A CA 1
ATOM 1546 C C . LEU A 1 210 ? -3.990 -9.839 -5.342 1.00 84.31 210 LEU A C 1
ATOM 1548 O O . LEU A 1 210 ? -3.002 -10.025 -6.056 1.00 84.31 210 LEU A O 1
ATOM 1552 N N . SER A 1 211 ? -4.269 -1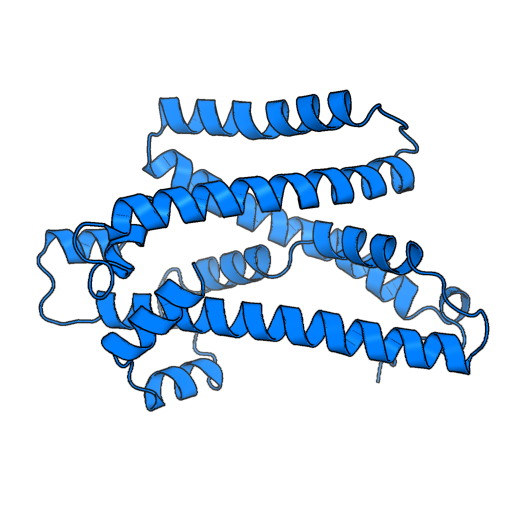0.630 -4.300 1.00 82.38 211 SER A N 1
ATOM 1553 C CA . SER A 1 211 ? -3.459 -11.810 -3.960 1.00 82.38 211 SER A CA 1
ATOM 1554 C C . SER A 1 211 ? -3.436 -12.847 -5.085 1.00 82.38 211 SER A C 1
ATOM 1556 O O . SER A 1 211 ? -2.406 -13.478 -5.311 1.00 82.38 211 SER A O 1
ATOM 1558 N N . PHE A 1 212 ? -4.547 -13.018 -5.807 1.00 86.19 212 PHE A N 1
ATOM 1559 C CA . PHE A 1 212 ? -4.619 -13.918 -6.959 1.00 86.19 212 PHE A CA 1
ATOM 1560 C C . PHE A 1 212 ? -3.873 -13.376 -8.190 1.00 86.19 212 PHE A C 1
ATOM 1562 O O . PHE A 1 212 ? -3.312 -14.153 -8.957 1.00 86.19 212 PHE A O 1
ATOM 1569 N N . GLU A 1 213 ? -3.826 -12.056 -8.379 1.00 87.62 213 GLU A N 1
ATOM 1570 C CA . GLU A 1 213 ? -3.085 -11.403 -9.468 1.00 87.62 213 GLU A CA 1
ATOM 1571 C C . GLU A 1 213 ? -1.559 -11.461 -9.256 1.00 87.62 213 GLU A C 1
ATOM 1573 O O . GLU A 1 213 ? -0.783 -11.547 -10.211 1.00 87.62 213 GLU A O 1
ATOM 1578 N N . LEU A 1 214 ? -1.113 -11.455 -7.998 1.00 87.00 214 LEU A N 1
ATOM 1579 C CA . LEU A 1 214 ? 0.297 -11.365 -7.621 1.00 87.00 214 LEU A CA 1
ATOM 1580 C C . LEU A 1 214 ? 1.205 -12.428 -8.278 1.00 87.00 214 LEU A C 1
ATOM 1582 O O . LEU A 1 214 ? 2.236 -12.034 -8.829 1.00 87.00 214 LEU A O 1
ATOM 1586 N N . PRO A 1 215 ? 0.866 -13.734 -8.316 1.00 88.38 215 PRO A N 1
ATOM 1587 C CA . PRO A 1 215 ? 1.658 -14.737 -9.030 1.00 88.38 215 PRO A CA 1
ATOM 1588 C C . PRO A 1 215 ? 1.853 -14.423 -10.518 1.00 88.38 215 PRO A C 1
ATOM 1590 O O . PRO A 1 215 ? 2.948 -14.623 -11.046 1.00 88.38 215 PRO A O 1
ATOM 1593 N N . PHE A 1 216 ? 0.830 -13.887 -11.192 1.00 89.50 216 PHE A N 1
ATOM 1594 C CA . PHE A 1 216 ? 0.904 -13.546 -12.616 1.00 89.50 216 PHE A CA 1
ATOM 1595 C C . PHE A 1 216 ? 1.862 -12.385 -12.888 1.00 89.50 216 PHE A C 1
ATOM 1597 O O . PHE A 1 216 ? 2.493 -12.357 -13.941 1.00 89.50 216 PHE A O 1
ATOM 1604 N N . ALA A 1 217 ? 2.018 -11.458 -11.941 1.00 86.94 217 ALA A N 1
ATOM 1605 C CA . ALA A 1 217 ? 3.019 -10.398 -12.025 1.00 86.94 217 ALA A CA 1
ATOM 1606 C C . ALA A 1 217 ? 4.422 -10.888 -11.613 1.00 86.94 217 ALA A C 1
ATOM 1608 O O . ALA A 1 217 ? 5.421 -10.541 -12.249 1.00 86.94 217 ALA A O 1
ATOM 1609 N N . LEU A 1 218 ? 4.508 -11.715 -10.567 1.00 86.94 218 LEU A N 1
ATOM 1610 C CA . LEU A 1 218 ? 5.771 -12.142 -9.965 1.00 86.94 218 LEU A CA 1
ATOM 1611 C C . LEU A 1 218 ? 6.526 -13.167 -10.824 1.00 86.94 218 LEU A C 1
ATOM 1613 O O . LEU A 1 218 ? 7.741 -13.054 -10.977 1.00 86.94 218 LEU A O 1
ATOM 1617 N N . ILE A 1 219 ? 5.832 -14.153 -11.405 1.00 89.44 219 ILE A N 1
ATOM 1618 C CA . ILE A 1 219 ? 6.470 -15.230 -12.182 1.00 89.44 219 ILE A CA 1
ATOM 1619 C C . ILE A 1 219 ? 7.249 -14.672 -13.391 1.00 89.44 219 ILE A C 1
ATOM 1621 O O . ILE A 1 219 ? 8.433 -15.002 -13.530 1.00 89.44 219 ILE A O 1
ATOM 1625 N N . PRO A 1 220 ? 6.671 -13.807 -14.254 1.00 87.38 220 PRO A N 1
ATOM 1626 C CA . PRO A 1 220 ? 7.417 -13.196 -15.352 1.00 87.38 220 PRO A CA 1
ATOM 1627 C C . PRO A 1 220 ? 8.564 -12.316 -14.856 1.00 87.38 220 PRO A C 1
ATOM 1629 O O . PRO A 1 220 ? 9.655 -12.365 -15.422 1.00 87.38 220 PRO A O 1
ATOM 1632 N N . LEU A 1 221 ? 8.342 -11.547 -13.785 1.00 86.56 221 LEU A N 1
ATOM 1633 C CA . LEU A 1 221 ? 9.358 -10.666 -13.213 1.00 86.56 221 LEU A CA 1
ATOM 1634 C C . LEU A 1 221 ? 10.586 -11.457 -12.746 1.00 86.56 221 LEU A C 1
ATOM 1636 O O . LEU A 1 221 ? 11.710 -11.108 -13.104 1.00 86.56 221 LEU A O 1
ATOM 1640 N N . LEU A 1 222 ? 10.379 -12.551 -12.009 1.00 86.56 222 LEU A N 1
ATOM 1641 C CA . LEU A 1 222 ? 11.456 -13.437 -11.570 1.00 86.56 222 LEU A CA 1
ATOM 1642 C C . LEU A 1 222 ? 12.156 -14.090 -12.763 1.00 86.56 222 LEU A C 1
ATOM 1644 O O . LEU A 1 222 ? 13.381 -14.066 -12.838 1.00 86.56 222 LEU A O 1
ATOM 1648 N N . LYS A 1 223 ? 11.400 -14.592 -13.748 1.00 87.00 223 LYS A N 1
ATOM 1649 C CA . LYS A 1 223 ? 11.978 -15.197 -14.956 1.00 87.00 223 LYS A CA 1
ATOM 1650 C C . LYS A 1 223 ? 12.872 -14.218 -15.723 1.00 87.00 223 LYS A C 1
ATOM 1652 O O . LYS A 1 223 ? 13.946 -14.607 -16.181 1.00 87.00 223 LYS A O 1
ATOM 1657 N N . PHE A 1 224 ? 12.455 -12.960 -15.865 1.00 86.06 224 PHE A N 1
ATOM 1658 C CA . PHE A 1 224 ? 13.256 -11.939 -16.541 1.00 86.06 224 PHE A CA 1
ATOM 1659 C C . PHE A 1 224 ? 14.449 -11.477 -15.701 1.00 86.06 224 PHE A C 1
ATOM 1661 O O . PHE A 1 224 ? 15.541 -11.346 -16.249 1.00 86.06 224 PHE A O 1
ATOM 1668 N N . SER A 1 225 ? 14.274 -11.317 -14.387 1.00 85.00 225 SER A N 1
ATOM 1669 C CA . SER A 1 225 ? 15.343 -10.933 -13.454 1.00 85.00 225 SER A CA 1
ATOM 1670 C C . SER A 1 225 ? 16.435 -12.010 -13.313 1.00 85.00 225 SER A C 1
ATOM 1672 O O . SER A 1 225 ? 17.616 -11.717 -13.123 1.00 85.00 225 SER A O 1
ATOM 1674 N N . SER A 1 226 ? 16.067 -13.279 -13.473 1.00 83.12 226 SER A N 1
ATOM 1675 C CA . SER A 1 226 ? 16.999 -14.409 -13.436 1.00 83.12 226 SER A CA 1
ATOM 1676 C C . SER A 1 226 ? 17.607 -14.762 -14.800 1.00 83.12 226 SER A C 1
ATOM 1678 O O . SER A 1 226 ? 18.531 -15.574 -14.870 1.00 83.12 226 SER A O 1
ATOM 1680 N N . SER A 1 227 ? 17.125 -14.176 -15.901 1.00 84.19 227 SER A N 1
ATOM 1681 C CA . SER A 1 227 ? 17.624 -14.490 -17.243 1.00 84.19 227 SER A CA 1
ATOM 1682 C C . SER A 1 227 ? 18.954 -13.791 -17.530 1.00 84.19 227 SER A C 1
ATOM 1684 O O . SER A 1 227 ? 19.014 -12.567 -17.655 1.00 84.19 227 SER A O 1
ATOM 1686 N N . ALA A 1 228 ? 20.013 -14.577 -17.748 1.00 76.94 228 ALA A N 1
ATOM 1687 C CA . ALA A 1 228 ? 21.317 -14.063 -18.178 1.00 76.94 228 ALA A CA 1
ATOM 1688 C C . ALA A 1 228 ? 21.242 -13.309 -19.521 1.00 76.94 228 ALA A C 1
ATOM 1690 O O . ALA A 1 228 ? 21.995 -12.367 -19.739 1.00 76.94 228 ALA A O 1
ATOM 1691 N N . THR A 1 229 ? 20.295 -13.667 -20.395 1.00 80.75 229 THR A N 1
ATOM 1692 C CA . THR A 1 229 ? 20.077 -13.001 -21.689 1.00 80.75 229 THR A CA 1
ATOM 1693 C C . THR A 1 229 ? 19.546 -11.573 -21.540 1.00 80.75 229 THR A C 1
ATOM 1695 O O . THR A 1 229 ? 19.816 -10.737 -22.397 1.00 80.75 229 THR A O 1
ATOM 1698 N N . LYS A 1 230 ? 18.776 -11.277 -20.481 1.00 79.75 230 LYS A N 1
ATOM 1699 C CA . LYS A 1 230 ? 18.179 -9.947 -20.256 1.00 79.75 230 LYS A CA 1
ATOM 1700 C C . LYS A 1 230 ? 18.934 -9.114 -19.222 1.00 79.75 230 LYS A C 1
ATOM 1702 O O . LYS A 1 230 ? 19.073 -7.915 -19.424 1.00 79.75 230 LYS A O 1
ATOM 1707 N N . MET A 1 231 ? 19.430 -9.735 -18.152 1.00 81.06 231 MET A N 1
ATOM 1708 C CA . MET A 1 231 ? 20.084 -9.042 -17.031 1.00 81.06 231 MET A CA 1
ATOM 1709 C C . MET A 1 231 ? 21.616 -9.090 -17.088 1.00 81.06 231 MET A C 1
ATOM 1711 O O . MET A 1 231 ? 22.283 -8.344 -16.371 1.00 81.06 231 MET A O 1
ATOM 1715 N N . GLY A 1 232 ? 22.193 -9.953 -17.935 1.00 80.75 232 GLY A N 1
ATOM 1716 C CA . GLY A 1 232 ? 23.640 -10.091 -18.091 1.00 80.75 232 GLY A CA 1
ATOM 1717 C C . GLY A 1 232 ? 24.352 -10.312 -16.745 1.00 80.75 232 GLY A C 1
ATOM 1718 O O . GLY A 1 232 ? 23.984 -11.236 -16.013 1.00 80.75 232 GLY A O 1
ATOM 1719 N N . PRO A 1 233 ? 25.351 -9.480 -16.389 1.00 76.12 233 PRO A N 1
ATOM 1720 C CA . PRO A 1 233 ? 26.101 -9.609 -15.138 1.00 76.12 233 PRO A CA 1
ATOM 1721 C C . PRO A 1 233 ? 25.301 -9.217 -13.883 1.00 76.12 233 PRO A C 1
ATOM 1723 O O . PRO A 1 233 ? 25.739 -9.519 -12.779 1.00 76.12 233 PRO A O 1
ATOM 1726 N N . HIS A 1 234 ? 24.132 -8.581 -14.028 1.00 76.00 234 HIS A N 1
ATOM 1727 C CA . HIS A 1 234 ? 23.278 -8.134 -12.919 1.00 76.00 234 HIS A CA 1
ATOM 1728 C C . HIS A 1 234 ? 22.110 -9.095 -12.634 1.00 76.00 234 HIS A C 1
ATOM 1730 O O . HIS A 1 234 ? 21.118 -8.700 -12.025 1.00 76.00 234 HIS A O 1
ATOM 1736 N N . LYS A 1 235 ? 22.190 -10.346 -13.110 1.00 79.31 235 LYS A N 1
ATOM 1737 C CA . LYS A 1 235 ? 21.157 -11.363 -12.866 1.00 79.31 235 LYS A CA 1
ATOM 1738 C C . LYS A 1 235 ? 20.974 -11.617 -11.370 1.00 79.31 235 LYS A C 1
ATOM 1740 O O . LYS A 1 235 ? 21.941 -11.602 -10.608 1.00 79.31 235 LYS A O 1
ATOM 1745 N N . ASN A 1 236 ? 19.746 -11.924 -10.972 1.00 73.25 236 ASN A N 1
ATOM 1746 C CA . ASN A 1 236 ? 19.479 -12.317 -9.597 1.00 73.25 236 ASN A CA 1
ATOM 1747 C C . ASN A 1 236 ? 20.184 -13.650 -9.281 1.00 73.25 236 ASN A C 1
ATOM 1749 O O . ASN A 1 236 ? 20.115 -14.589 -10.085 1.00 73.25 236 ASN A O 1
ATOM 1753 N N . SER A 1 237 ? 20.867 -13.737 -8.136 1.00 56.19 237 SER A N 1
ATOM 1754 C CA . SER A 1 237 ? 21.440 -15.006 -7.675 1.00 56.19 237 SER A CA 1
ATOM 1755 C C . SER A 1 237 ? 20.289 -15.910 -7.245 1.00 56.19 237 SER A C 1
ATOM 1757 O O . SER A 1 237 ? 19.529 -15.557 -6.350 1.00 56.19 237 SER A O 1
ATOM 1759 N N . ILE A 1 238 ? 20.111 -17.049 -7.920 1.00 53.91 238 ILE A N 1
ATOM 1760 C CA . ILE A 1 238 ? 19.147 -18.088 -7.503 1.00 53.91 238 ILE A CA 1
ATOM 1761 C C . ILE A 1 238 ? 19.758 -18.985 -6.396 1.00 53.91 238 ILE A C 1
ATOM 1763 O O . ILE A 1 238 ? 19.134 -19.942 -5.950 1.00 53.91 238 ILE A O 1
ATOM 1767 N N . TYR A 1 239 ? 20.963 -18.646 -5.925 1.00 40.75 239 TYR A N 1
ATOM 1768 C CA . TYR A 1 239 ? 21.608 -19.215 -4.742 1.00 40.75 239 TYR A CA 1
ATOM 1769 C C . TYR A 1 239 ? 21.807 -18.146 -3.676 1.00 40.75 239 TYR A C 1
ATOM 1771 O O . TYR A 1 239 ? 22.261 -17.038 -4.059 1.00 40.75 239 TYR A O 1
#

Sequence (239 aa):
MAACFFGEMSYVKPPATDVLKGMFIPKLSGQGATGDAIALLGALIMPHNLFLHSALVLSRKMPNSVRGINDACRYFLIESGFALFIAFLINLAVISVSGTVCSAQNLSSENADRCGDLTLNSASFLLQNVLGKSSSKIYAIALLASGQSSTITGTYAGQFIMQGFLELKMRKWVRNLVTRCIAIAPSLVVSIIGGSSGAGRLIVIASMILSFELPFALIPLLKFSSSATKMGPHKNSIY

Foldseek 3Di:
DLVLLVLLCVVLVFDVVVLVCCVPPDDQDDDCSVLVVLLVVLVLDFLLVVLLLVVVLVVDDFDPDPVRVVVSVVVSCVVVVVVSVSVVVSVSSLVRLLCSVQPDPPDDPVVVVCSVPVALQSSLVSSCVPCPPCSNVVSVVVVVVVVVVVLVSVLSSVVSCCCVPVVDDDDSVVSSVVVCCVVVVVLVVQCVVVNRVSNRVVSSVVSNVSSVCNCVSVVVVLVQLQDCVRQPPRRDPPD

Organism: NCBI:txid444605